Protein AF-A0A4P5SC21-F1 (afdb_monomer_lite)

Structure (mmCIF, N/CA/C/O backbone):
data_AF-A0A4P5SC21-F1
#
_entry.id   AF-A0A4P5SC21-F1
#
loop_
_atom_site.group_PDB
_atom_site.id
_atom_site.type_symbol
_atom_site.label_atom_id
_atom_site.label_alt_id
_atom_site.label_comp_id
_atom_site.label_asym_id
_atom_site.label_entity_id
_atom_site.label_seq_id
_atom_site.pdbx_PDB_ins_code
_atom_site.Cartn_x
_atom_site.Cartn_y
_atom_site.Cartn_z
_atom_site.occupancy
_atom_site.B_iso_or_equiv
_atom_site.auth_seq_id
_atom_site.auth_comp_id
_atom_site.auth_asym_id
_atom_site.auth_atom_id
_atom_site.pdbx_PDB_model_num
ATOM 1 N N . MET A 1 1 ? -5.022 18.559 -15.887 1.00 68.19 1 MET A N 1
ATOM 2 C CA . MET A 1 1 ? -4.645 18.518 -14.457 1.00 68.19 1 MET A CA 1
ATOM 3 C C . MET A 1 1 ? -3.290 17.829 -14.357 1.00 68.19 1 MET A C 1
ATOM 5 O O . MET A 1 1 ? -3.130 16.836 -15.060 1.00 68.19 1 MET A O 1
ATOM 9 N N . PRO A 1 2 ? -2.312 18.346 -13.589 1.00 86.88 2 PRO A N 1
ATOM 10 C CA . PRO A 1 2 ? -1.037 17.660 -13.374 1.00 86.88 2 PRO A CA 1
ATOM 11 C C . PRO A 1 2 ? -1.272 16.233 -12.854 1.00 86.88 2 PRO A C 1
ATOM 13 O O . PRO A 1 2 ? -2.123 16.068 -11.977 1.00 86.88 2 PRO A O 1
ATOM 16 N N . PRO A 1 3 ? -0.565 15.205 -13.353 1.00 81.81 3 PRO A N 1
ATOM 17 C CA . PRO A 1 3 ? -0.902 13.829 -13.002 1.00 81.81 3 PRO A CA 1
ATOM 18 C C . PRO A 1 3 ? -0.764 13.489 -11.519 1.00 81.81 3 PRO A C 1
ATOM 20 O O . PRO A 1 3 ? -1.600 12.768 -10.979 1.00 81.81 3 PRO A O 1
ATOM 23 N N . GLY A 1 4 ? 0.234 14.061 -10.841 1.00 83.19 4 GLY A N 1
ATOM 24 C CA . GLY A 1 4 ? 0.378 13.885 -9.398 1.00 83.19 4 GLY A CA 1
ATOM 25 C C . GLY A 1 4 ? -0.795 14.476 -8.614 1.00 83.19 4 GLY A C 1
ATOM 26 O O . GLY A 1 4 ? -1.330 13.824 -7.723 1.00 83.19 4 GLY A O 1
ATOM 27 N N . LEU A 1 5 ? -1.278 15.657 -9.019 1.00 85.75 5 LEU A N 1
ATOM 28 C CA . LEU A 1 5 ? -2.471 16.276 -8.432 1.00 85.75 5 LEU A CA 1
ATOM 29 C C . LEU A 1 5 ? -3.725 15.428 -8.677 1.00 85.75 5 LEU A C 1
ATOM 31 O O . LEU A 1 5 ? -4.548 15.281 -7.780 1.00 85.75 5 LEU A O 1
ATOM 35 N N . TYR A 1 6 ? -3.855 14.845 -9.871 1.00 87.81 6 TYR A N 1
ATOM 36 C CA . TYR A 1 6 ? -4.958 13.940 -10.186 1.00 87.81 6 TYR A CA 1
ATOM 37 C C . TYR A 1 6 ? -4.936 12.683 -9.305 1.00 87.81 6 TYR A C 1
ATOM 39 O O . TYR A 1 6 ? -5.958 12.342 -8.719 1.00 87.81 6 TYR A O 1
ATOM 47 N N . SER A 1 7 ? -3.778 12.028 -9.160 1.00 86.12 7 SER A N 1
ATOM 48 C CA . SER A 1 7 ? -3.635 10.840 -8.305 1.00 86.12 7 SER A CA 1
ATOM 49 C C . SER A 1 7 ? -3.957 11.145 -6.838 1.00 86.12 7 SER A C 1
ATOM 51 O O . SER A 1 7 ? -4.727 10.415 -6.215 1.00 86.12 7 SER A O 1
ATOM 53 N N . ASN A 1 8 ? -3.449 12.269 -6.319 1.00 86.31 8 ASN A N 1
ATOM 54 C CA . ASN A 1 8 ? -3.780 12.752 -4.978 1.00 86.31 8 ASN A CA 1
ATOM 55 C C . ASN A 1 8 ? -5.282 12.967 -4.808 1.00 86.31 8 ASN A C 1
ATOM 57 O O . ASN A 1 8 ? -5.875 12.500 -3.842 1.00 86.31 8 ASN A O 1
ATOM 61 N N . PHE A 1 9 ? -5.914 13.635 -5.772 1.00 88.62 9 PHE A N 1
ATOM 62 C CA . PHE A 1 9 ? -7.348 13.884 -5.728 1.00 88.62 9 PHE A CA 1
ATOM 63 C C . PHE A 1 9 ? -8.162 12.583 -5.721 1.00 88.62 9 PHE A C 1
ATOM 65 O O . PHE A 1 9 ? -9.125 12.476 -4.965 1.00 88.62 9 PHE A O 1
ATOM 72 N N . VAL A 1 10 ? -7.767 11.579 -6.514 1.00 89.62 10 VAL A N 1
ATOM 73 C CA . VAL A 1 10 ? -8.425 10.262 -6.527 1.00 89.62 10 VAL A CA 1
ATOM 74 C C . VAL A 1 10 ? -8.325 9.585 -5.159 1.00 89.62 10 VAL A C 1
ATOM 76 O O . VAL A 1 10 ? -9.351 9.172 -4.621 1.00 89.62 10 VAL A O 1
ATOM 79 N N . GLN A 1 11 ? -7.125 9.510 -4.578 1.00 91.38 11 GLN A N 1
ATOM 80 C CA . GLN A 1 11 ? -6.913 8.848 -3.285 1.00 91.38 11 GLN A CA 1
ATOM 81 C C . GLN A 1 11 ? -7.606 9.603 -2.138 1.00 91.38 11 GLN A C 1
ATOM 83 O O . GLN A 1 11 ? -8.283 8.994 -1.314 1.00 91.38 11 GLN A O 1
ATOM 88 N N . MET A 1 12 ? -7.548 10.937 -2.133 1.00 89.50 12 MET A N 1
ATOM 89 C CA . MET A 1 12 ? -8.271 11.770 -1.166 1.00 89.50 12 MET A CA 1
ATOM 90 C C . MET A 1 12 ? -9.791 11.591 -1.284 1.00 89.50 12 MET A C 1
ATOM 92 O O . MET A 1 12 ? -10.488 11.479 -0.275 1.00 89.50 12 MET A O 1
ATOM 96 N N . SER A 1 13 ? -10.319 11.533 -2.509 1.00 90.38 13 SER A N 1
ATOM 97 C CA . SER A 1 13 ? -11.740 11.278 -2.734 1.00 90.38 13 SER A CA 1
ATOM 98 C C . SER A 1 13 ? -12.145 9.892 -2.230 1.00 90.38 13 SER A C 1
ATOM 100 O O . SER A 1 13 ? -13.216 9.762 -1.643 1.00 90.38 13 SER A O 1
ATOM 102 N N . GLU A 1 14 ? -11.304 8.870 -2.424 1.00 90.31 14 GLU A N 1
ATOM 103 C CA . GLU A 1 14 ? -11.532 7.523 -1.888 1.00 90.31 14 GLU A CA 1
ATOM 104 C C . GLU A 1 14 ? -11.610 7.542 -0.354 1.00 90.31 14 GLU A C 1
ATOM 106 O O . GLU A 1 14 ? -12.565 7.002 0.207 1.00 90.31 14 GLU A O 1
ATOM 111 N N . SER A 1 15 ? -10.692 8.243 0.319 1.00 89.69 15 SER A N 1
ATOM 112 C CA . SER A 1 15 ? -10.725 8.442 1.776 1.00 89.69 15 SER A CA 1
ATOM 113 C C . SER A 1 15 ? -12.007 9.122 2.254 1.00 89.69 15 SER A C 1
ATOM 115 O O . SER A 1 15 ? -12.629 8.661 3.210 1.00 89.69 15 SER A O 1
ATOM 117 N N . ILE A 1 16 ? -12.451 10.183 1.573 1.00 88.50 16 ILE A N 1
ATOM 118 C CA . ILE A 1 16 ? -13.701 10.880 1.913 1.00 88.50 16 ILE A CA 1
ATOM 119 C C . ILE A 1 16 ? -14.906 9.941 1.767 1.00 88.50 16 ILE A C 1
ATOM 121 O O . ILE A 1 16 ? -15.764 9.900 2.651 1.00 88.50 16 ILE A O 1
ATOM 125 N N . PHE A 1 17 ? -14.975 9.155 0.689 1.00 91.19 17 PHE A N 1
ATOM 126 C CA . PHE A 1 17 ? -16.061 8.189 0.510 1.00 91.19 17 PHE A CA 1
ATOM 127 C C . PHE A 1 17 ? -16.053 7.105 1.591 1.00 91.19 17 PHE A C 1
ATOM 129 O O . PHE A 1 17 ? -17.107 6.806 2.144 1.00 91.19 17 PHE A O 1
ATOM 136 N N . GLN A 1 18 ? -14.887 6.563 1.955 1.00 90.56 18 GLN A N 1
ATOM 137 C CA . GLN A 1 18 ? -14.789 5.581 3.043 1.00 90.56 18 GLN A CA 1
ATOM 138 C C . GLN A 1 18 ? -15.199 6.167 4.399 1.00 90.56 18 GLN A C 1
ATOM 140 O O . GLN A 1 18 ? -15.813 5.471 5.211 1.00 90.56 18 GLN A O 1
ATOM 145 N N . LEU A 1 19 ? -14.924 7.453 4.637 1.00 88.19 19 LEU A N 1
ATOM 146 C CA . LEU A 1 19 ? -15.386 8.144 5.837 1.00 88.19 19 LEU A CA 1
ATOM 147 C C . LEU A 1 19 ? -16.917 8.248 5.862 1.00 88.19 19 LEU A C 1
ATOM 149 O O . LEU A 1 19 ? -17.529 7.931 6.880 1.00 88.19 19 LEU A O 1
ATOM 153 N N . PHE A 1 20 ? -17.545 8.643 4.750 1.00 88.25 20 PHE A N 1
ATOM 154 C CA . PHE A 1 20 ? -19.008 8.687 4.656 1.00 88.25 20 PHE A CA 1
ATOM 155 C C . PHE A 1 20 ? -19.644 7.307 4.834 1.00 88.25 20 PHE A C 1
ATOM 157 O O . PHE A 1 20 ? -20.602 7.186 5.593 1.00 88.25 20 PHE A O 1
ATOM 164 N N . GLU A 1 21 ? -19.091 6.271 4.203 1.00 88.06 21 GLU A N 1
ATOM 165 C CA . GLU A 1 21 ? -19.552 4.888 4.375 1.00 88.06 21 GLU A CA 1
ATOM 166 C C . GLU A 1 21 ? -19.443 4.434 5.834 1.00 88.06 21 GLU A C 1
ATOM 168 O O . GLU A 1 21 ? -20.397 3.883 6.384 1.00 88.06 21 GLU A O 1
ATOM 173 N N . THR A 1 22 ? -18.326 4.738 6.503 1.00 85.62 22 THR A N 1
ATOM 174 C CA . THR A 1 22 ? -18.143 4.460 7.936 1.00 85.62 22 THR A CA 1
ATOM 175 C C . THR A 1 22 ? -19.235 5.143 8.764 1.00 85.62 22 THR A C 1
ATOM 177 O O . THR A 1 22 ? -19.865 4.504 9.601 1.00 85.62 22 THR A O 1
ATOM 180 N N . LEU A 1 23 ? -19.504 6.429 8.516 1.00 85.19 23 LEU A N 1
ATOM 181 C CA . LEU A 1 23 ? -20.527 7.190 9.242 1.00 85.19 23 LEU A CA 1
ATOM 182 C C . LEU A 1 23 ? -21.957 6.704 8.961 1.00 85.19 23 LEU A C 1
ATOM 184 O O . LEU A 1 23 ? -22.819 6.822 9.829 1.00 85.19 23 LEU A O 1
ATOM 188 N N . ALA A 1 24 ? -22.216 6.184 7.761 1.00 86.44 24 ALA A N 1
ATOM 189 C CA . ALA A 1 24 ? -23.528 5.692 7.358 1.00 86.44 24 ALA A CA 1
ATOM 190 C C . ALA A 1 24 ? -23.825 4.280 7.884 1.00 86.44 24 ALA A C 1
ATOM 192 O O . ALA A 1 24 ? -24.984 3.956 8.145 1.00 86.44 24 ALA A O 1
ATOM 193 N N . THR A 1 25 ? -22.799 3.433 8.013 1.00 85.75 25 THR A N 1
ATOM 194 C CA . THR A 1 25 ? -22.975 1.988 8.233 1.00 85.75 25 THR A CA 1
ATOM 195 C C . THR A 1 25 ? -22.517 1.502 9.605 1.00 85.75 25 THR A C 1
ATOM 197 O O . THR A 1 25 ? -23.100 0.550 10.126 1.00 85.75 25 THR A O 1
ATOM 200 N N . ALA A 1 26 ? -21.513 2.138 10.215 1.00 84.69 26 ALA A N 1
ATOM 201 C CA . ALA A 1 26 ? -20.963 1.702 11.492 1.00 84.69 26 ALA A CA 1
ATOM 202 C C . ALA A 1 26 ? -21.759 2.266 12.673 1.00 84.69 26 ALA A C 1
ATOM 204 O O . ALA A 1 26 ? -22.169 3.430 12.694 1.00 84.69 26 ALA A O 1
ATOM 205 N N . LYS A 1 27 ? -21.923 1.463 13.727 1.00 84.75 27 LYS A N 1
ATOM 206 C CA . LYS A 1 27 ? -22.397 1.992 15.014 1.00 84.75 27 LYS A CA 1
ATOM 207 C C . LYS A 1 27 ? -21.284 2.803 15.668 1.00 84.75 27 LYS A C 1
ATOM 209 O O . LYS A 1 27 ? -20.107 2.495 15.519 1.00 84.75 27 LYS A O 1
ATOM 214 N N . THR A 1 28 ? -21.639 3.787 16.493 1.00 76.50 28 THR A N 1
ATOM 215 C CA . THR A 1 28 ? -20.656 4.668 17.154 1.00 76.50 28 THR A CA 1
ATOM 216 C C . THR A 1 28 ? -19.574 3.907 17.929 1.00 76.50 28 THR A C 1
ATOM 218 O O . THR A 1 28 ? -18.425 4.327 17.930 1.00 76.50 28 THR A O 1
ATOM 221 N N . GLY A 1 29 ? -19.912 2.772 18.554 1.00 77.38 29 GLY A N 1
ATOM 222 C CA . GLY A 1 29 ? -18.945 1.937 19.282 1.00 77.38 29 GLY A CA 1
ATOM 223 C C . GLY A 1 29 ? -18.024 1.081 18.402 1.00 77.38 29 GLY A C 1
ATOM 224 O O . GLY A 1 29 ? -17.083 0.487 18.917 1.00 77.38 29 GLY A O 1
ATOM 225 N N . GLU A 1 30 ? -18.289 0.990 17.098 1.00 82.38 30 GLU A N 1
ATOM 226 C CA . GLU A 1 30 ? -17.498 0.210 16.136 1.00 82.38 30 GLU A CA 1
ATOM 227 C C . GLU A 1 30 ? -16.413 1.062 15.463 1.00 82.38 30 GLU A C 1
ATOM 229 O O . GLU A 1 30 ? -15.419 0.518 14.980 1.00 82.38 30 GLU A O 1
ATOM 234 N N . VAL A 1 31 ? -16.575 2.390 15.463 1.00 82.88 31 VAL A N 1
ATOM 235 C CA . VAL A 1 31 ? -15.591 3.324 14.910 1.00 82.88 31 VAL A CA 1
ATOM 236 C C . VAL A 1 31 ? -14.407 3.442 15.864 1.00 82.88 31 VAL A C 1
ATOM 238 O O . VAL A 1 31 ? -14.536 3.911 16.995 1.00 82.88 31 VAL A O 1
ATOM 241 N N . GLN A 1 32 ? -13.230 3.036 15.397 1.00 81.69 32 GLN A N 1
ATOM 242 C CA . GLN A 1 32 ? -11.993 3.137 16.161 1.00 81.69 32 GLN A CA 1
ATOM 243 C C . GLN A 1 32 ? -11.228 4.385 15.751 1.00 81.69 32 GLN A C 1
ATOM 245 O O . GLN A 1 32 ? -10.792 4.525 14.610 1.00 81.69 32 GLN A O 1
ATOM 250 N N . VAL A 1 33 ? -11.023 5.267 16.720 1.00 81.38 33 VAL A N 1
ATOM 251 C CA . VAL A 1 33 ? -10.222 6.472 16.557 1.00 81.38 33 VAL A CA 1
ATOM 252 C C . VAL A 1 33 ? -8.893 6.278 17.277 1.00 81.38 33 VAL A C 1
ATOM 254 O O . VAL A 1 33 ? -8.863 6.129 18.498 1.00 81.38 33 VAL A O 1
ATOM 257 N N . LEU A 1 34 ? -7.796 6.271 16.523 1.00 78.44 34 LEU A N 1
ATOM 258 C CA . LEU A 1 34 ? -6.438 6.184 17.054 1.00 78.44 34 LEU A CA 1
ATOM 259 C C . LEU A 1 34 ? -5.817 7.581 17.048 1.00 78.44 34 LEU A C 1
ATOM 261 O O . LEU A 1 34 ? -5.753 8.221 16.004 1.00 78.44 34 LEU A O 1
ATOM 265 N N . THR A 1 35 ? -5.367 8.052 18.209 1.00 75.44 35 THR A N 1
ATOM 266 C CA . THR A 1 35 ? -4.699 9.353 18.364 1.00 75.44 35 THR A CA 1
ATOM 267 C C . THR A 1 35 ? -3.253 9.179 18.829 1.00 75.44 35 THR A C 1
ATOM 269 O O . THR A 1 35 ? -2.993 8.277 19.635 1.00 75.44 35 THR A O 1
ATOM 272 N N . PRO A 1 36 ? -2.326 10.066 18.421 1.00 71.44 36 PRO A N 1
ATOM 273 C CA . PRO A 1 36 ? -0.968 10.102 18.951 1.00 71.44 36 PRO A CA 1
ATOM 274 C C . PRO A 1 36 ? -0.948 10.195 20.481 1.00 71.44 36 PRO A C 1
ATOM 276 O O . PRO A 1 36 ? -1.831 10.793 21.109 1.00 71.44 36 PRO A O 1
ATOM 279 N N . ARG A 1 37 ? 0.082 9.610 21.103 1.00 66.88 37 ARG A N 1
ATOM 280 C CA . ARG A 1 37 ? 0.255 9.672 22.562 1.00 66.88 37 ARG A CA 1
ATOM 281 C C . ARG A 1 37 ? 0.422 11.124 23.015 1.00 66.88 37 ARG A C 1
ATOM 283 O O . ARG A 1 37 ? 1.180 11.879 22.423 1.00 66.88 37 ARG A O 1
ATOM 290 N N . GLY A 1 38 ? -0.249 11.488 24.107 1.00 65.25 38 GLY A N 1
ATOM 291 C CA . GLY A 1 38 ? -0.149 12.825 24.704 1.00 65.25 38 GLY A CA 1
ATOM 292 C C . GLY A 1 38 ? -1.145 13.848 24.155 1.00 65.25 38 GLY A C 1
ATOM 293 O O . GLY A 1 38 ? -1.264 14.927 24.731 1.00 65.25 38 GLY A O 1
ATOM 294 N N . ILE A 1 39 ? -1.921 13.511 23.118 1.00 65.44 39 ILE A N 1
ATOM 295 C CA . ILE A 1 39 ? -3.056 14.336 22.698 1.00 65.44 39 ILE A CA 1
ATOM 296 C C . ILE A 1 39 ? -4.245 14.027 23.608 1.00 65.44 39 ILE A C 1
ATOM 298 O O . ILE A 1 39 ? -4.757 12.910 23.620 1.00 65.44 39 ILE A O 1
ATOM 302 N N . GLN A 1 40 ? -4.703 15.022 24.372 1.00 62.34 40 GLN A N 1
ATOM 303 C CA . GLN A 1 40 ? -6.015 14.949 25.010 1.00 62.34 40 GLN A CA 1
ATOM 304 C C . GLN A 1 40 ? -7.074 15.291 23.959 1.00 62.34 40 GLN A C 1
ATOM 306 O O . GLN A 1 40 ? -7.062 16.423 23.460 1.00 62.34 40 GLN A O 1
ATOM 311 N N . PRO A 1 41 ? -7.987 14.365 23.613 1.00 59.78 41 PRO A N 1
ATOM 312 C CA . PRO A 1 41 ? -8.964 14.578 22.557 1.00 59.78 41 PRO A CA 1
ATOM 313 C C . PRO A 1 41 ? -10.087 15.512 23.036 1.00 59.78 41 PRO A C 1
ATOM 315 O O . PRO A 1 41 ? -11.230 15.115 23.244 1.00 59.78 41 PRO A O 1
ATOM 318 N N . THR A 1 42 ? -9.750 16.779 23.261 1.00 65.25 42 THR A N 1
ATOM 319 C CA . THR A 1 42 ? -10.709 17.845 23.545 1.00 65.25 42 THR A CA 1
ATOM 320 C C . THR A 1 42 ? -11.242 18.410 22.233 1.00 65.25 42 THR A C 1
ATOM 322 O O . THR A 1 42 ? -10.538 18.441 21.223 1.00 65.25 42 THR A O 1
ATOM 325 N N . ARG A 1 43 ? -12.494 18.885 22.236 1.00 58.47 43 ARG A N 1
ATOM 326 C CA . ARG A 1 43 ? -13.175 19.396 21.033 1.00 58.47 43 ARG A CA 1
ATOM 327 C C . ARG A 1 43 ? -12.346 20.446 20.279 1.00 58.47 43 ARG A C 1
ATOM 329 O O . ARG A 1 43 ? -12.348 20.427 19.058 1.00 58.47 43 ARG A O 1
ATOM 336 N N . SER A 1 44 ? -11.628 21.330 20.972 1.00 56.41 44 SER A N 1
ATOM 337 C CA . SER A 1 44 ? -10.777 22.355 20.350 1.00 56.41 44 SER A CA 1
ATOM 338 C C . SER A 1 44 ? -9.455 21.803 19.804 1.00 56.41 44 SER A C 1
ATOM 340 O O . SER A 1 44 ? -9.077 22.162 18.694 1.00 56.41 44 SER A O 1
ATOM 342 N N . ALA A 1 45 ? -8.777 20.909 20.534 1.00 53.84 45 ALA A N 1
ATOM 343 C CA . ALA A 1 45 ? -7.511 20.311 20.096 1.00 53.84 45 ALA A CA 1
ATOM 344 C C . ALA A 1 45 ? -7.688 19.361 18.900 1.00 53.84 45 ALA A C 1
ATOM 346 O O . ALA A 1 45 ? -6.810 19.268 18.044 1.00 53.84 45 ALA A O 1
ATOM 347 N N . VAL A 1 46 ? -8.839 18.688 18.847 1.00 54.50 46 VAL A N 1
ATOM 348 C CA . VAL A 1 46 ? -9.213 17.746 17.795 1.00 54.50 46 VAL A CA 1
ATOM 349 C C . VAL A 1 46 ? -9.747 18.524 16.585 1.00 54.50 46 VAL A C 1
ATOM 351 O O . VAL A 1 46 ? -9.066 18.597 15.570 1.00 54.50 46 VAL A O 1
ATOM 354 N N . VAL A 1 47 ? -10.883 19.225 16.687 1.00 56.56 47 VAL A N 1
ATOM 355 C CA . VAL A 1 47 ? -11.591 19.802 15.518 1.00 56.56 47 VAL A CA 1
ATOM 356 C C . VAL A 1 47 ? -10.756 20.788 14.688 1.00 56.56 47 VAL A C 1
ATOM 358 O O . VAL A 1 47 ? -10.952 20.848 13.480 1.00 56.56 47 VAL A O 1
ATOM 361 N N . GLN A 1 48 ? -9.815 21.528 15.285 1.00 53.09 48 GLN A N 1
ATOM 362 C CA . GLN A 1 48 ? -8.989 22.488 14.535 1.00 53.09 48 GLN A CA 1
ATOM 363 C C . GLN A 1 48 ? -7.809 21.859 13.775 1.00 53.09 48 GLN A C 1
ATOM 365 O O . GLN A 1 48 ? -7.295 22.500 12.869 1.00 53.09 48 GLN A O 1
ATOM 370 N N . ASN A 1 49 ? -7.392 20.630 14.108 1.00 53.06 49 ASN A N 1
ATOM 371 C CA . ASN A 1 49 ? -6.257 19.946 13.460 1.00 53.06 49 ASN A CA 1
ATOM 372 C C . ASN A 1 49 ? -6.684 18.709 12.642 1.00 53.06 49 ASN A C 1
ATOM 374 O O . ASN A 1 49 ? -5.872 18.113 11.950 1.00 53.06 49 ASN A O 1
ATOM 378 N N . LEU A 1 50 ? -7.956 18.304 12.722 1.00 52.84 50 LEU A N 1
ATOM 379 C CA . LEU A 1 50 ? -8.482 17.074 12.117 1.00 52.84 50 LEU A CA 1
ATOM 380 C C . LEU A 1 50 ? -8.477 17.038 10.582 1.00 52.84 50 LEU A C 1
ATOM 382 O O . LEU A 1 50 ? -8.578 15.956 10.011 1.00 52.84 50 LEU A O 1
ATOM 386 N N . ALA A 1 51 ? -8.456 18.195 9.922 1.00 56.12 51 ALA A N 1
ATOM 387 C CA . ALA A 1 51 ? -8.735 18.272 8.491 1.00 56.12 51 ALA A CA 1
ATOM 388 C C . ALA A 1 51 ? -7.582 17.769 7.602 1.00 56.12 51 ALA A C 1
ATOM 390 O O . ALA A 1 51 ? -7.837 17.439 6.448 1.00 56.12 51 ALA A O 1
ATOM 391 N N . GLU A 1 52 ? -6.350 17.698 8.121 1.00 60.84 52 GLU A N 1
ATOM 392 C CA . GLU A 1 52 ? -5.143 17.500 7.294 1.00 60.84 52 GLU A CA 1
ATOM 393 C C . GLU A 1 52 ? -4.288 16.281 7.708 1.00 60.84 52 GLU A C 1
ATOM 395 O O . GLU A 1 52 ? -3.472 15.805 6.925 1.00 60.84 52 GLU A O 1
ATOM 400 N N . ASP A 1 53 ? -4.544 15.699 8.884 1.00 79.19 53 ASP A N 1
ATOM 401 C CA . ASP A 1 53 ? -3.596 14.825 9.592 1.00 79.19 53 ASP A CA 1
ATOM 402 C C . ASP A 1 53 ? -4.199 13.449 9.948 1.00 79.19 53 ASP A C 1
ATOM 404 O O . ASP A 1 53 ? -4.122 12.978 11.092 1.00 79.19 53 ASP A O 1
ATOM 408 N N . CYS A 1 54 ? -4.890 12.802 8.999 1.00 86.81 54 CYS A N 1
ATOM 409 C CA . CYS A 1 54 ? -5.504 11.499 9.266 1.00 86.81 54 CYS A CA 1
ATOM 410 C C . CYS A 1 54 ? -5.504 10.498 8.107 1.00 86.81 54 CYS A C 1
ATOM 412 O O . CYS A 1 54 ? -5.624 10.850 6.937 1.00 86.81 54 CYS A O 1
ATOM 414 N N . ILE A 1 55 ? -5.414 9.214 8.465 1.00 91.50 55 ILE A N 1
ATOM 415 C CA . ILE A 1 55 ? -5.615 8.074 7.568 1.00 91.50 55 ILE A CA 1
ATOM 416 C C . ILE A 1 55 ? -7.020 7.535 7.809 1.00 91.50 55 ILE A C 1
ATOM 418 O O . ILE A 1 55 ? -7.349 7.116 8.926 1.00 91.50 55 ILE A O 1
ATOM 422 N N . VAL A 1 56 ? -7.831 7.498 6.754 1.00 91.50 56 VAL A N 1
ATOM 423 C CA . VAL A 1 56 ? -9.150 6.863 6.787 1.00 91.50 56 VAL A CA 1
ATOM 424 C C . VAL A 1 56 ? -9.009 5.403 6.368 1.00 91.50 56 VAL A C 1
ATOM 426 O O . VAL A 1 56 ? -8.588 5.077 5.261 1.00 91.50 56 VAL A O 1
ATOM 429 N N . GLY A 1 57 ? -9.364 4.503 7.275 1.00 93.31 57 GLY A N 1
ATOM 430 C CA . GLY A 1 57 ? -9.397 3.072 7.034 1.00 93.31 57 GLY A CA 1
ATOM 431 C C . GLY A 1 57 ? -10.384 2.699 5.933 1.00 93.31 57 GLY A C 1
ATOM 432 O O . GLY A 1 57 ? -11.417 3.336 5.754 1.00 93.31 57 GLY A O 1
ATOM 433 N N . GLY A 1 58 ? -10.068 1.648 5.185 1.00 93.56 58 GLY A N 1
ATOM 434 C CA . GLY A 1 58 ? -10.840 1.238 4.017 1.00 93.56 58 GLY A CA 1
ATOM 435 C C . GLY A 1 58 ? -10.336 1.809 2.690 1.00 93.56 58 GLY A C 1
ATOM 436 O O . GLY A 1 58 ? -10.587 1.185 1.658 1.00 93.56 58 GLY A O 1
ATOM 437 N N . ALA A 1 59 ? -9.611 2.931 2.708 1.00 94.62 59 ALA A N 1
ATOM 438 C CA . ALA A 1 59 ? -9.077 3.573 1.509 1.00 94.62 59 ALA A CA 1
ATOM 439 C C . ALA A 1 59 ? -7.722 2.982 1.094 1.00 94.62 59 ALA A C 1
ATOM 441 O O . ALA A 1 59 ? -6.935 2.543 1.938 1.00 94.62 59 ALA A O 1
ATOM 442 N N . ASN A 1 60 ? -7.466 2.953 -0.214 1.00 96.25 60 ASN A N 1
ATOM 443 C CA . ASN A 1 60 ? -6.192 2.528 -0.783 1.00 96.25 60 ASN A CA 1
ATOM 444 C C . ASN A 1 60 ? -5.225 3.703 -0.929 1.00 96.25 60 ASN A C 1
ATOM 446 O O . ASN A 1 60 ? -5.564 4.723 -1.527 1.00 96.25 60 ASN A O 1
ATOM 450 N N . HIS A 1 61 ? -3.998 3.507 -0.449 1.00 96.62 61 HIS A N 1
ATOM 451 C CA . HIS A 1 61 ? -2.916 4.478 -0.542 1.00 96.62 61 HIS A CA 1
ATOM 452 C C . HIS A 1 61 ? -1.696 3.879 -1.236 1.00 96.62 61 HIS A C 1
ATOM 454 O O . HIS A 1 61 ? -1.212 2.814 -0.846 1.00 96.62 61 HIS A O 1
ATOM 460 N N . PHE A 1 62 ? -1.180 4.576 -2.244 1.00 96.88 62 PHE A N 1
ATOM 461 C CA . PHE A 1 62 ? -0.020 4.156 -3.033 1.00 96.88 62 PHE A CA 1
ATOM 462 C C . PHE A 1 62 ? 0.814 5.370 -3.476 1.00 96.88 62 PHE A C 1
ATOM 464 O O . PHE A 1 62 ? 0.279 6.486 -3.559 1.00 96.88 62 PHE A O 1
ATOM 471 N N . PRO A 1 63 ? 2.119 5.193 -3.755 1.00 95.50 63 PRO A N 1
ATOM 472 C CA . PRO A 1 63 ? 2.994 6.311 -4.078 1.00 95.50 63 PRO A CA 1
ATOM 473 C C . PRO A 1 63 ? 2.627 6.914 -5.434 1.00 95.50 63 PRO A C 1
ATOM 475 O O . PRO A 1 63 ? 2.327 6.218 -6.406 1.00 95.50 63 PRO A O 1
ATOM 478 N N . ILE A 1 64 ? 2.663 8.240 -5.500 1.00 89.31 64 ILE A N 1
ATOM 479 C CA . ILE A 1 64 ? 2.396 8.990 -6.733 1.00 89.31 64 ILE A CA 1
ATOM 480 C C . ILE A 1 64 ? 3.646 9.052 -7.602 1.00 89.31 64 ILE A C 1
ATOM 482 O O . ILE A 1 64 ? 3.562 8.947 -8.824 1.00 89.31 64 ILE A O 1
ATOM 486 N N . SER A 1 65 ? 4.795 9.214 -6.950 1.00 90.44 65 SER A N 1
ATOM 487 C CA . SER A 1 65 ? 6.115 9.259 -7.565 1.00 90.44 65 SER A CA 1
ATOM 488 C C . SER A 1 65 ? 7.011 8.223 -6.881 1.00 90.44 65 SER A C 1
ATOM 490 O O . SER A 1 65 ? 7.804 8.601 -6.022 1.00 90.44 65 SER A O 1
ATOM 492 N N . PRO A 1 66 ? 6.853 6.928 -7.214 1.00 94.25 66 PRO A N 1
ATOM 493 C CA . PRO A 1 66 ? 7.541 5.849 -6.520 1.00 94.25 66 PRO A CA 1
ATOM 494 C C . PRO A 1 66 ? 9.055 5.880 -6.710 1.00 94.25 66 PRO A C 1
ATOM 496 O O . PRO A 1 66 ? 9.552 6.178 -7.804 1.00 94.25 66 PRO A O 1
ATOM 499 N N . GLY A 1 67 ? 9.775 5.461 -5.671 1.00 93.62 67 GLY A N 1
ATOM 500 C CA . GLY A 1 67 ? 11.185 5.101 -5.783 1.00 93.62 67 GLY A CA 1
ATOM 501 C C . GLY A 1 67 ? 11.352 3.857 -6.663 1.00 93.62 67 GLY A C 1
ATOM 502 O O . GLY A 1 67 ? 10.743 2.819 -6.419 1.00 93.62 67 GLY A O 1
ATOM 503 N N . GLN A 1 68 ? 12.188 3.932 -7.703 1.00 96.31 68 GLN A N 1
ATOM 504 C CA . GLN A 1 68 ? 12.371 2.817 -8.651 1.00 96.31 68 GLN A CA 1
ATOM 505 C C . GLN A 1 68 ? 13.589 1.930 -8.321 1.00 96.31 68 GLN A C 1
ATOM 507 O O . GLN A 1 68 ? 13.798 0.899 -8.958 1.00 96.31 68 GLN A O 1
ATOM 512 N N . ASP A 1 69 ? 14.347 2.263 -7.273 1.00 96.12 69 ASP A N 1
ATOM 513 C CA . ASP A 1 69 ? 15.603 1.596 -6.895 1.00 96.12 69 ASP A CA 1
ATOM 514 C C . ASP A 1 69 ? 15.433 0.558 -5.767 1.00 96.12 69 ASP A C 1
ATOM 516 O O . ASP A 1 69 ? 16.319 0.354 -4.938 1.00 96.12 69 ASP A O 1
ATOM 520 N N . ASN A 1 70 ? 14.285 -0.126 -5.718 1.00 97.56 70 ASN A N 1
ATOM 521 C CA . ASN A 1 70 ? 13.946 -1.075 -4.646 1.00 97.56 70 ASN A CA 1
ATOM 522 C C . ASN A 1 70 ? 13.864 -2.550 -5.097 1.00 97.56 70 ASN A C 1
ATOM 524 O O . ASN A 1 70 ? 13.673 -3.443 -4.267 1.00 97.56 70 ASN A O 1
ATOM 528 N N . ALA A 1 71 ? 14.053 -2.829 -6.394 1.00 97.50 71 ALA A N 1
ATOM 529 C CA . ALA A 1 71 ? 13.863 -4.157 -6.985 1.00 97.50 71 ALA A CA 1
ATOM 530 C C . ALA A 1 71 ? 14.685 -5.254 -6.301 1.00 97.50 71 ALA A C 1
ATOM 532 O O . ALA A 1 71 ? 14.130 -6.255 -5.866 1.00 97.50 71 ALA A O 1
ATOM 533 N N . SER A 1 72 ? 15.996 -5.044 -6.155 1.00 96.81 72 SER A N 1
ATOM 534 C CA . SER A 1 72 ? 16.916 -6.043 -5.590 1.00 96.81 72 SER A CA 1
ATOM 535 C C . SER A 1 72 ? 16.544 -6.441 -4.156 1.00 96.81 72 SER A C 1
ATOM 537 O O . SER A 1 72 ? 16.475 -7.626 -3.820 1.00 96.81 72 SER A O 1
ATOM 539 N N . VAL A 1 73 ? 16.243 -5.448 -3.311 1.00 97.44 73 VAL A N 1
ATOM 540 C CA . VAL A 1 73 ? 15.893 -5.671 -1.902 1.00 97.44 73 VAL A CA 1
ATOM 541 C C . VAL A 1 73 ? 14.567 -6.418 -1.798 1.00 97.44 73 VAL A C 1
ATOM 543 O O . VAL A 1 73 ? 14.482 -7.436 -1.106 1.00 97.44 73 VAL A O 1
ATOM 546 N N . LEU A 1 74 ? 13.535 -5.944 -2.497 1.00 98.12 74 LEU A N 1
ATOM 547 C CA . LEU A 1 74 ? 12.197 -6.515 -2.386 1.00 98.12 74 LEU A CA 1
ATOM 548 C C . LEU A 1 74 ? 12.042 -7.840 -3.135 1.00 98.12 74 LEU A C 1
ATOM 550 O O . LEU A 1 74 ? 11.304 -8.694 -2.653 1.00 98.12 74 LEU A O 1
ATOM 554 N N . ASP A 1 75 ? 12.789 -8.087 -4.214 1.00 98.00 75 ASP A N 1
ATOM 555 C CA . ASP A 1 75 ? 12.832 -9.402 -4.868 1.00 98.00 75 ASP A CA 1
ATOM 556 C C . ASP A 1 75 ? 13.297 -10.484 -3.886 1.00 98.00 75 ASP A C 1
ATOM 558 O O . ASP A 1 75 ? 12.688 -11.550 -3.805 1.00 98.00 75 ASP A O 1
ATOM 562 N N . SER A 1 76 ? 14.323 -10.187 -3.081 1.00 97.44 76 SER A N 1
ATOM 563 C CA . SER A 1 76 ? 14.815 -11.098 -2.044 1.00 97.44 76 SER A CA 1
ATOM 564 C C . SER A 1 76 ? 13.785 -11.314 -0.930 1.00 97.44 76 SER A C 1
ATOM 566 O O . SER A 1 76 ? 13.504 -12.452 -0.551 1.00 97.44 76 SER A O 1
ATOM 568 N N . LYS A 1 77 ? 13.189 -10.233 -0.409 1.00 97.56 77 LYS A N 1
ATOM 569 C CA . LYS A 1 77 ? 12.235 -10.308 0.711 1.00 97.56 77 LYS A CA 1
ATOM 570 C C . LYS A 1 77 ? 10.900 -10.942 0.326 1.00 97.56 77 LYS A C 1
ATOM 572 O O . LYS A 1 77 ? 10.277 -11.587 1.166 1.00 97.56 77 LYS A O 1
ATOM 577 N N . LEU A 1 78 ? 10.475 -10.778 -0.925 1.00 97.69 78 LEU A N 1
ATOM 578 C CA . LEU A 1 78 ? 9.198 -11.278 -1.425 1.00 97.69 78 LEU A CA 1
ATOM 579 C C . LEU A 1 78 ? 9.316 -12.615 -2.176 1.00 97.69 78 LEU A C 1
ATOM 581 O O . LEU A 1 78 ? 8.316 -13.103 -2.701 1.00 97.69 78 LEU A O 1
ATOM 585 N N . ALA A 1 79 ? 10.504 -13.229 -2.222 1.00 96.62 79 ALA A N 1
ATOM 586 C CA . ALA A 1 79 ? 10.778 -14.436 -3.006 1.00 96.62 79 ALA A CA 1
ATOM 587 C C . ALA A 1 79 ? 9.825 -15.606 -2.700 1.00 96.62 79 ALA A C 1
ATOM 589 O O . ALA A 1 79 ? 9.404 -16.307 -3.615 1.00 96.62 79 ALA A O 1
ATOM 590 N N . ASN A 1 80 ? 9.448 -15.778 -1.429 1.00 94.75 80 ASN A N 1
ATOM 591 C CA . ASN A 1 80 ? 8.605 -16.888 -0.968 1.00 94.75 80 ASN A CA 1
ATOM 592 C C . ASN A 1 80 ? 7.094 -16.627 -1.096 1.00 94.75 80 ASN A C 1
ATOM 594 O O . ASN A 1 80 ? 6.297 -17.490 -0.742 1.00 94.75 80 ASN A O 1
ATOM 598 N N . TYR A 1 81 ? 6.690 -15.444 -1.562 1.00 96.12 81 TYR A N 1
ATOM 599 C CA . TYR A 1 81 ? 5.285 -15.076 -1.713 1.00 96.12 81 TYR A CA 1
ATOM 600 C C . TYR A 1 81 ? 4.919 -15.072 -3.188 1.00 96.12 81 TYR A C 1
ATOM 602 O O . TYR A 1 81 ? 5.370 -14.211 -3.944 1.00 96.12 81 TYR A O 1
ATOM 610 N N . ASP A 1 82 ? 4.103 -16.022 -3.616 1.00 90.75 82 ASP A N 1
ATOM 611 C CA . ASP A 1 82 ? 3.680 -16.151 -5.007 1.00 90.75 82 ASP A CA 1
ATOM 612 C C . ASP A 1 82 ? 2.224 -15.709 -5.233 1.00 90.75 82 ASP A C 1
ATOM 614 O O . ASP A 1 82 ? 1.537 -15.238 -4.325 1.00 90.75 82 ASP A O 1
ATOM 618 N N . GLU A 1 83 ? 1.785 -15.841 -6.483 1.00 91.62 83 GLU A N 1
ATOM 619 C CA . GLU A 1 83 ? 0.447 -15.484 -6.964 1.00 91.62 83 GLU A CA 1
ATOM 620 C C . GLU A 1 83 ? -0.505 -16.688 -7.035 1.00 91.62 83 GLU A C 1
ATOM 622 O O . GLU A 1 83 ? -1.586 -16.577 -7.610 1.00 91.62 83 GLU A O 1
ATOM 627 N N . THR A 1 84 ? -0.115 -17.846 -6.485 1.00 91.94 84 THR A N 1
ATOM 628 C CA . THR A 1 84 ? -0.919 -19.081 -6.554 1.00 91.94 84 THR A CA 1
ATOM 629 C C . THR A 1 84 ? -2.121 -19.046 -5.615 1.00 91.94 84 THR A C 1
ATOM 631 O O . THR A 1 84 ? -3.129 -19.709 -5.860 1.00 91.94 84 THR A O 1
ATOM 634 N N . VAL A 1 85 ? -2.033 -18.232 -4.564 1.00 94.81 85 VAL A N 1
ATOM 635 C CA . VAL A 1 85 ? -3.113 -17.941 -3.622 1.00 94.81 85 VAL A CA 1
ATOM 636 C C . VAL A 1 85 ? -3.577 -16.494 -3.771 1.00 94.81 85 VAL A C 1
ATOM 638 O O . VAL A 1 85 ? -2.855 -15.626 -4.266 1.00 94.81 85 VAL A O 1
ATOM 641 N N . SER A 1 86 ? -4.803 -16.209 -3.329 1.00 94.19 86 SER A N 1
ATOM 642 C CA . SER A 1 86 ? -5.360 -14.854 -3.407 1.00 94.19 86 SER A CA 1
ATOM 643 C C . SER A 1 86 ? -4.565 -13.851 -2.568 1.00 94.19 86 SER A C 1
ATOM 645 O O . SER A 1 86 ? -4.325 -12.737 -3.034 1.00 94.19 86 SER A O 1
ATOM 647 N N . TYR A 1 87 ? -4.151 -14.256 -1.364 1.00 97.00 87 TYR A N 1
ATOM 648 C CA . TYR A 1 87 ? -3.315 -13.494 -0.440 1.00 97.00 87 TYR A CA 1
ATOM 649 C C . TYR A 1 87 ? -2.577 -14.440 0.516 1.00 97.00 87 TYR A C 1
ATOM 651 O O . TYR A 1 87 ? -3.007 -15.569 0.759 1.00 97.00 87 TYR A O 1
ATOM 659 N N . HIS A 1 88 ? -1.490 -13.943 1.094 1.00 97.25 88 HIS A N 1
ATOM 660 C CA . HIS A 1 88 ? -0.753 -14.557 2.192 1.00 97.25 88 HIS A CA 1
ATOM 661 C C . HIS A 1 88 ? -1.079 -13.829 3.495 1.00 97.25 88 HIS A C 1
ATOM 663 O O . HIS A 1 88 ? -1.459 -12.660 3.481 1.00 97.25 88 HIS A O 1
ATOM 669 N N . VAL A 1 89 ? -0.908 -14.497 4.631 1.00 95.56 89 VAL A N 1
ATOM 670 C CA . VAL A 1 89 ? -1.040 -13.860 5.948 1.00 95.56 89 VAL A CA 1
ATOM 671 C C . VAL A 1 89 ? 0.355 -13.669 6.520 1.00 95.56 89 VAL A C 1
ATOM 673 O O . VAL A 1 89 ? 1.098 -14.639 6.664 1.00 95.56 89 VAL A O 1
ATOM 676 N N . CYS A 1 90 ? 0.715 -12.433 6.850 1.00 93.94 90 CYS A N 1
ATOM 677 C CA . CYS A 1 90 ? 1.951 -12.121 7.559 1.00 93.94 90 CYS A CA 1
ATOM 678 C C . CYS A 1 90 ? 1.668 -11.350 8.847 1.00 93.94 90 CYS A C 1
ATOM 680 O O . CYS A 1 90 ? 0.568 -10.834 9.058 1.00 93.94 90 CYS A O 1
ATOM 682 N N . ASP A 1 91 ? 2.661 -11.300 9.730 1.00 93.31 91 ASP A N 1
ATOM 683 C CA . ASP A 1 91 ? 2.582 -10.460 10.914 1.00 93.31 91 ASP A CA 1
ATOM 684 C C . ASP A 1 91 ? 2.816 -8.974 10.572 1.00 93.31 91 ASP A C 1
ATOM 686 O O . ASP A 1 91 ? 3.425 -8.610 9.560 1.00 93.31 91 ASP A O 1
ATOM 690 N N . SER A 1 92 ? 2.326 -8.098 11.443 1.00 93.50 92 SER A N 1
ATOM 691 C CA . SER A 1 92 ? 2.391 -6.648 11.293 1.00 93.50 92 SER A CA 1
ATOM 692 C C . SER A 1 92 ? 3.818 -6.110 11.330 1.00 93.50 92 SER A C 1
ATOM 694 O O . SER A 1 92 ? 4.099 -5.083 10.709 1.00 93.50 92 SER A O 1
ATOM 696 N N . THR A 1 93 ? 4.736 -6.802 12.013 1.00 93.62 93 THR A N 1
ATOM 697 C CA . THR A 1 93 ? 6.146 -6.407 12.060 1.00 93.62 93 THR A CA 1
ATOM 698 C C . THR A 1 93 ? 6.764 -6.597 10.684 1.00 93.62 93 THR A C 1
ATOM 700 O O . THR A 1 93 ? 7.309 -5.638 10.136 1.00 93.62 93 THR A O 1
ATOM 703 N N . LEU A 1 94 ? 6.596 -7.773 10.079 1.00 95.62 94 LEU A N 1
ATOM 704 C CA . LEU A 1 94 ? 7.050 -8.058 8.727 1.00 95.62 94 LEU A CA 1
ATOM 705 C C . LEU A 1 94 ? 6.386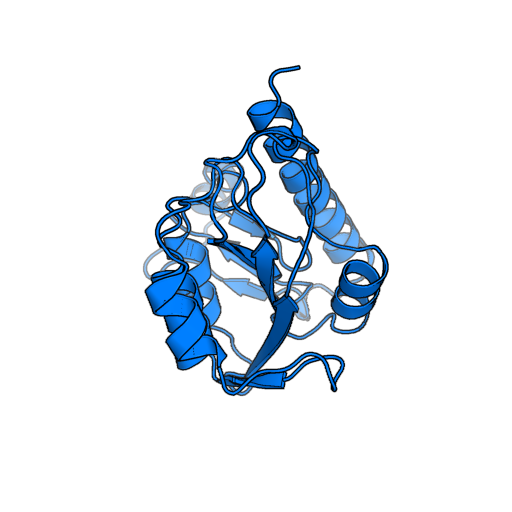 -7.132 7.705 1.00 95.62 94 LEU A C 1
ATOM 707 O O . LEU A 1 94 ? 7.082 -6.561 6.872 1.00 95.62 94 LEU A O 1
ATOM 711 N N . ALA A 1 95 ? 5.070 -6.917 7.789 1.00 96.75 95 ALA A N 1
ATOM 712 C CA . ALA A 1 95 ? 4.371 -5.994 6.895 1.00 96.75 95 ALA A CA 1
ATOM 713 C C . ALA A 1 95 ? 4.942 -4.567 6.971 1.00 96.75 95 ALA A C 1
ATOM 715 O O . ALA A 1 95 ? 5.222 -3.952 5.942 1.00 96.75 95 ALA A O 1
ATOM 716 N N . SER A 1 96 ? 5.179 -4.059 8.185 1.00 96.56 96 SER A N 1
ATOM 717 C CA . SER A 1 96 ? 5.768 -2.731 8.388 1.00 96.56 96 SER A CA 1
ATOM 718 C C . SER A 1 96 ? 7.211 -2.641 7.871 1.00 96.56 96 SER A C 1
ATOM 720 O O . SER A 1 96 ? 7.605 -1.611 7.328 1.00 96.56 96 SER A O 1
ATOM 722 N N . GLN A 1 97 ? 7.990 -3.723 7.985 1.00 97.31 97 GLN A N 1
ATOM 723 C CA . GLN A 1 97 ? 9.349 -3.806 7.447 1.00 97.31 97 GLN A CA 1
ATOM 724 C C . GLN A 1 97 ? 9.354 -3.847 5.920 1.00 97.31 97 GLN A C 1
ATOM 726 O O . GLN A 1 97 ? 10.137 -3.135 5.304 1.00 97.31 97 GLN A O 1
ATOM 731 N N . LEU A 1 98 ? 8.478 -4.646 5.303 1.00 98.19 98 LEU A N 1
ATOM 732 C CA . LEU A 1 98 ? 8.325 -4.695 3.848 1.00 98.19 98 LEU A CA 1
ATOM 733 C C . LEU A 1 98 ? 7.963 -3.319 3.293 1.00 98.19 98 LEU A C 1
ATOM 735 O O . LEU A 1 98 ? 8.574 -2.879 2.323 1.00 98.19 98 LEU A O 1
ATOM 739 N N . LEU A 1 99 ? 7.029 -2.617 3.942 1.00 98.19 99 LEU A N 1
ATOM 740 C CA . LEU A 1 99 ? 6.693 -1.251 3.560 1.00 98.19 99 LEU A CA 1
ATOM 741 C C . LEU A 1 99 ? 7.893 -0.307 3.725 1.00 98.19 99 LEU A C 1
ATOM 743 O O . LEU A 1 99 ? 8.181 0.452 2.810 1.00 98.19 99 LEU A O 1
ATOM 747 N N . ALA A 1 100 ? 8.659 -0.401 4.812 1.00 97.69 100 ALA A N 1
ATOM 748 C CA . ALA A 1 100 ? 9.885 0.387 4.970 1.00 97.69 100 ALA A CA 1
ATOM 749 C C . ALA A 1 100 ? 10.931 0.096 3.871 1.00 97.69 100 ALA A C 1
ATOM 751 O O . ALA A 1 100 ? 11.571 1.016 3.372 1.00 97.69 100 ALA A O 1
ATOM 752 N N . PHE A 1 101 ? 11.079 -1.165 3.447 1.00 97.69 101 PHE A N 1
ATOM 753 C CA . PHE A 1 101 ? 11.993 -1.554 2.365 1.00 97.69 101 PHE A CA 1
ATOM 754 C C . PHE A 1 101 ? 11.572 -1.050 0.981 1.00 97.69 101 PHE A C 1
ATOM 756 O O . PHE A 1 101 ? 12.403 -1.053 0.075 1.00 97.69 101 PHE A O 1
ATOM 763 N N . SER A 1 102 ? 10.318 -0.618 0.801 1.00 96.81 102 SER A N 1
ATOM 764 C CA . SER A 1 102 ? 9.896 0.025 -0.450 1.00 96.81 102 SER A CA 1
ATOM 765 C C . SER A 1 102 ? 10.609 1.353 -0.700 1.00 96.81 102 SER A C 1
ATOM 767 O O . SER A 1 102 ? 10.798 1.708 -1.860 1.00 96.81 102 SER A O 1
ATOM 769 N N . GLY A 1 103 ? 11.064 2.024 0.366 1.00 96.06 103 GLY A N 1
ATOM 770 C CA . GLY A 1 103 ? 11.779 3.295 0.278 1.00 96.06 103 GLY A CA 1
ATOM 771 C C . GLY A 1 103 ? 10.896 4.478 -0.118 1.00 96.06 103 GLY A C 1
ATOM 772 O O . GLY A 1 103 ? 11.426 5.484 -0.569 1.00 96.06 103 GLY A O 1
ATOM 773 N N . GLU A 1 104 ? 9.573 4.353 0.015 1.00 97.25 104 GLU A N 1
ATOM 774 C CA . GLU A 1 104 ? 8.639 5.429 -0.320 1.00 97.25 104 GLU A CA 1
ATOM 775 C C . GLU A 1 104 ? 8.622 6.524 0.751 1.00 97.25 104 GLU A C 1
ATOM 777 O O . GLU A 1 104 ? 8.544 6.227 1.946 1.00 97.25 104 GLU A O 1
ATOM 782 N N . ASP A 1 105 ? 8.617 7.786 0.315 1.00 95.50 105 ASP A N 1
ATOM 783 C CA . ASP A 1 105 ? 8.493 8.951 1.200 1.00 95.50 105 ASP A CA 1
ATOM 784 C C . ASP A 1 105 ? 7.033 9.195 1.619 1.00 95.50 105 ASP A C 1
ATOM 786 O O . ASP A 1 105 ? 6.745 9.483 2.784 1.00 95.50 105 ASP A O 1
ATOM 790 N N . GLU A 1 106 ? 6.088 9.026 0.688 1.00 94.94 106 GLU A N 1
ATOM 791 C CA . GLU A 1 106 ? 4.650 9.215 0.902 1.00 94.94 106 GLU A CA 1
ATOM 792 C C . GLU A 1 106 ? 3.792 8.206 0.128 1.00 94.94 106 GLU A C 1
ATOM 794 O O . GLU A 1 106 ? 4.193 7.671 -0.905 1.00 94.94 106 GLU A O 1
ATOM 799 N N . LEU A 1 107 ? 2.567 7.986 0.608 1.00 95.00 107 LEU A N 1
ATOM 800 C CA . LEU A 1 107 ? 1.517 7.243 -0.084 1.00 95.00 107 LEU A CA 1
ATOM 801 C C . LEU A 1 107 ? 0.271 8.131 -0.163 1.00 95.00 107 LEU A C 1
ATOM 803 O O . LEU A 1 107 ? -0.363 8.414 0.853 1.00 95.00 107 LEU A O 1
ATOM 807 N N . GLY A 1 108 ? -0.074 8.587 -1.369 1.00 89.69 108 GLY A N 1
ATOM 808 C CA . GLY A 1 108 ? -1.241 9.445 -1.595 1.00 89.69 108 GLY A CA 1
ATOM 809 C C . GLY A 1 108 ? -1.236 10.743 -0.784 1.00 89.69 108 GLY A C 1
ATOM 810 O O . GLY A 1 108 ? -2.253 11.061 -0.170 1.00 89.69 108 GLY A O 1
ATOM 811 N N . GLY A 1 109 ? -0.099 11.445 -0.721 1.00 89.19 109 GLY A N 1
ATOM 812 C CA . GLY A 1 109 ? 0.029 12.701 0.027 1.00 89.19 109 GLY A CA 1
ATOM 813 C C . GLY A 1 109 ? 0.288 12.542 1.529 1.00 89.19 109 GLY A C 1
ATOM 814 O O . GLY A 1 109 ? 0.478 13.536 2.225 1.00 89.19 109 GLY A O 1
ATOM 815 N N . ILE A 1 110 ? 0.278 11.311 2.050 1.00 91.75 110 ILE A N 1
ATOM 816 C CA . ILE A 1 110 ? 0.481 11.023 3.474 1.00 91.75 110 ILE A CA 1
ATOM 817 C C . ILE A 1 110 ? 1.881 10.429 3.676 1.00 91.75 110 ILE A C 1
ATOM 819 O O . ILE A 1 110 ? 2.215 9.459 2.988 1.00 91.75 110 ILE A O 1
ATOM 823 N N . PRO A 1 111 ? 2.695 10.922 4.634 1.00 94.62 111 PRO A N 1
ATOM 824 C CA . PRO A 1 111 ? 4.032 10.385 4.867 1.00 94.62 111 PRO A CA 1
ATOM 8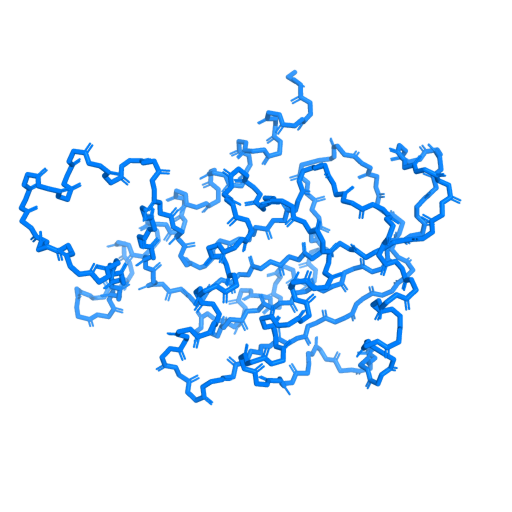25 C C . PRO A 1 111 ? 4.013 8.873 5.128 1.00 94.62 111 PRO A C 1
ATOM 827 O O . PRO A 1 111 ? 3.274 8.381 5.984 1.00 94.62 111 PRO A O 1
ATOM 830 N N . CYS A 1 112 ? 4.859 8.124 4.419 1.00 96.31 112 CYS A N 1
ATOM 831 C CA . CYS A 1 112 ? 4.875 6.658 4.442 1.00 96.31 112 CYS A CA 1
ATOM 832 C C . CYS A 1 112 ? 5.106 6.100 5.857 1.00 96.31 112 CYS A C 1
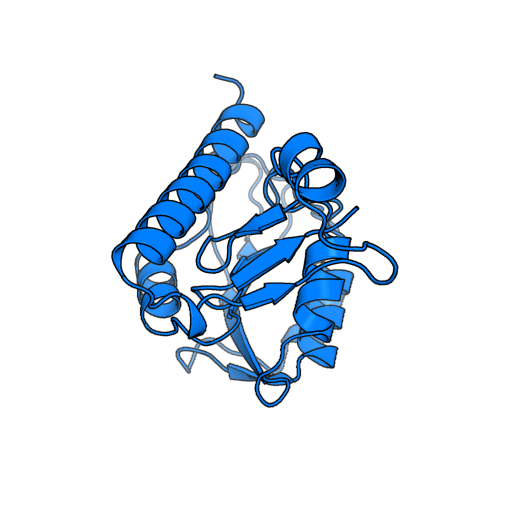ATOM 834 O O . CYS A 1 112 ? 4.515 5.090 6.251 1.00 96.31 112 CYS A O 1
ATOM 836 N N . ILE A 1 113 ? 5.892 6.816 6.671 1.00 95.56 113 ILE A N 1
ATOM 837 C CA . ILE A 1 113 ? 6.140 6.478 8.077 1.00 95.56 113 ILE A CA 1
ATOM 838 C C . ILE A 1 113 ? 4.848 6.312 8.888 1.00 95.56 113 ILE A C 1
ATOM 840 O O . ILE A 1 113 ? 4.777 5.431 9.742 1.00 95.56 113 ILE A O 1
ATOM 844 N N . GLN A 1 114 ? 3.793 7.062 8.563 1.00 94.75 114 GLN A N 1
ATOM 845 C CA . GLN A 1 114 ? 2.518 6.986 9.274 1.00 94.75 114 GLN A CA 1
ATOM 846 C C . GLN A 1 114 ? 1.795 5.667 9.011 1.00 94.75 114 GLN A C 1
ATOM 848 O O . GLN A 1 114 ? 1.211 5.077 9.919 1.00 94.75 114 GLN A O 1
ATOM 853 N N . PHE A 1 115 ? 1.910 5.124 7.798 1.00 96.06 115 PHE A N 1
ATOM 854 C CA . PHE A 1 115 ? 1.403 3.788 7.493 1.00 96.06 115 PHE A CA 1
ATOM 855 C C . PHE A 1 115 ? 2.237 2.698 8.162 1.00 96.06 115 PHE A C 1
ATOM 857 O O . PHE A 1 115 ? 1.677 1.725 8.663 1.00 96.06 115 PHE A O 1
ATOM 864 N N . ILE A 1 116 ? 3.561 2.863 8.224 1.00 96.19 116 ILE A N 1
ATOM 865 C CA . ILE A 1 116 ? 4.452 1.932 8.934 1.00 96.19 116 ILE A CA 1
ATOM 866 C C . ILE A 1 116 ? 4.064 1.862 10.418 1.00 96.19 116 ILE A C 1
ATOM 868 O O . ILE A 1 116 ? 3.951 0.769 10.978 1.00 96.19 116 ILE A O 1
ATOM 872 N N . GLU A 1 117 ? 3.829 3.006 11.061 1.00 93.38 117 GLU A N 1
ATOM 873 C CA . GLU A 1 117 ? 3.381 3.072 12.454 1.00 93.38 117 GLU A CA 1
ATOM 874 C C . GLU A 1 117 ? 1.960 2.534 12.641 1.00 93.38 117 GLU A C 1
ATOM 876 O O . GLU A 1 117 ? 1.710 1.776 13.583 1.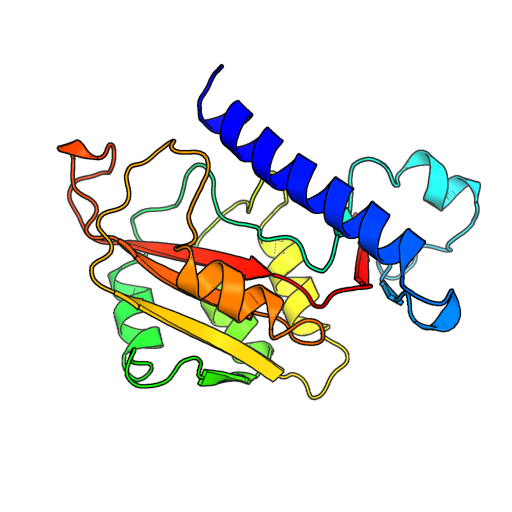00 93.38 117 GLU A O 1
ATOM 881 N N . ALA A 1 118 ? 1.035 2.850 11.733 1.00 92.75 118 ALA A N 1
ATOM 882 C CA . ALA A 1 118 ? -0.327 2.328 11.778 1.00 92.75 118 ALA A CA 1
ATOM 883 C C . ALA A 1 118 ? -0.358 0.795 11.659 1.00 92.75 118 ALA A C 1
ATOM 885 O O . ALA A 1 118 ? -1.075 0.136 12.415 1.00 92.75 118 ALA A O 1
ATOM 886 N N . LEU A 1 119 ? 0.456 0.214 10.768 1.00 93.38 119 LEU A N 1
ATOM 887 C CA . LEU A 1 119 ? 0.599 -1.237 10.629 1.00 93.38 119 LEU A CA 1
ATOM 888 C C . LEU A 1 119 ? 1.147 -1.867 11.914 1.00 93.38 119 LEU A C 1
ATOM 890 O O . LEU A 1 119 ? 0.585 -2.853 12.387 1.00 93.38 119 LEU A O 1
ATOM 894 N N . LYS A 1 120 ? 2.180 -1.278 12.535 1.00 90.38 120 LYS A N 1
ATOM 895 C CA . LYS A 1 120 ? 2.727 -1.766 13.818 1.00 90.38 120 LYS A CA 1
ATOM 896 C C . LYS A 1 120 ? 1.686 -1.781 14.939 1.00 90.38 120 LYS A C 1
ATOM 898 O O . LYS A 1 120 ? 1.716 -2.672 15.781 1.00 90.38 120 LYS A O 1
ATOM 903 N N . ASN A 1 121 ? 0.761 -0.821 14.936 1.00 84.75 121 ASN A N 1
ATOM 904 C CA . ASN A 1 121 ? -0.263 -0.652 15.969 1.00 84.75 121 ASN A CA 1
ATOM 905 C C . ASN A 1 121 ? -1.617 -1.303 15.617 1.00 84.75 121 ASN A C 1
ATOM 907 O O . ASN A 1 121 ? -2.643 -0.978 16.223 1.00 84.75 121 ASN A O 1
ATOM 911 N N . ILE A 1 122 ? -1.673 -2.220 14.642 1.00 81.81 122 ILE A N 1
ATOM 912 C CA . ILE A 1 122 ? -2.935 -2.864 14.271 1.00 81.81 122 ILE A CA 1
ATOM 913 C C . ILE A 1 122 ? -3.464 -3.779 15.388 1.00 81.81 122 ILE A C 1
ATOM 915 O O . ILE A 1 122 ? -2.934 -4.841 15.693 1.00 81.81 122 ILE A O 1
ATOM 919 N N . ASN A 1 123 ? -4.580 -3.344 15.981 1.00 61.81 123 ASN A N 1
ATOM 920 C CA . ASN A 1 123 ? -5.223 -3.943 17.157 1.00 61.81 123 ASN A CA 1
ATOM 921 C C . ASN A 1 123 ? -5.960 -5.291 16.929 1.00 61.81 123 ASN A C 1
ATOM 923 O O . ASN A 1 123 ? -6.925 -5.589 17.628 1.00 61.81 123 ASN A O 1
ATOM 927 N N . ARG A 1 124 ? -5.577 -6.107 15.935 1.00 56.28 124 ARG A N 1
ATOM 928 C CA . ARG A 1 124 ? -6.234 -7.405 15.666 1.00 56.28 124 ARG A CA 1
ATOM 929 C C . ARG A 1 124 ? -5.205 -8.462 15.273 1.00 56.28 124 ARG A C 1
ATOM 931 O O . ARG A 1 124 ? -4.648 -8.377 14.185 1.00 56.28 124 ARG A O 1
ATOM 938 N N . ASP A 1 125 ? -4.913 -9.394 16.183 1.00 63.69 125 ASP A N 1
ATOM 939 C CA . ASP A 1 125 ? -3.937 -10.500 16.064 1.00 63.69 125 ASP A CA 1
ATOM 940 C C . ASP A 1 125 ? -2.526 -10.148 15.535 1.00 63.69 125 ASP A C 1
ATOM 942 O O . ASP A 1 125 ? -1.708 -11.045 15.345 1.00 63.69 125 ASP A O 1
ATOM 946 N N . GLY A 1 126 ? -2.233 -8.871 15.265 1.00 74.56 126 GLY A N 1
ATOM 947 C CA . GLY A 1 126 ? -1.054 -8.437 14.526 1.00 74.56 126 GLY A CA 1
ATOM 948 C C . GLY A 1 126 ? -0.978 -8.991 13.100 1.00 74.56 126 GLY A C 1
ATOM 949 O O . GLY A 1 126 ? 0.129 -9.164 12.615 1.00 74.56 126 GLY A O 1
ATOM 950 N N . LYS A 1 127 ? -2.095 -9.316 12.432 1.00 90.56 127 LYS A N 1
ATOM 951 C CA . LYS A 1 127 ? -2.084 -9.932 11.087 1.00 90.56 127 LYS A CA 1
ATOM 952 C C . LYS A 1 127 ? -2.336 -8.915 9.972 1.00 90.56 127 LYS A C 1
ATOM 954 O O . LYS A 1 127 ? -3.156 -8.010 10.121 1.00 90.56 127 LYS A O 1
ATOM 959 N N . VAL A 1 128 ? -1.666 -9.109 8.838 1.00 95.56 128 VAL A N 1
ATOM 960 C CA . VAL A 1 128 ? -1.809 -8.321 7.607 1.00 95.56 128 VAL A CA 1
ATOM 961 C C . VAL A 1 128 ? -1.950 -9.269 6.416 1.00 95.56 128 VAL A C 1
ATOM 963 O O . VAL A 1 128 ? -1.244 -10.274 6.316 1.00 95.56 128 VAL A O 1
ATOM 966 N N . MET A 1 129 ? -2.873 -8.947 5.512 1.00 96.75 129 MET A N 1
ATOM 967 C CA . MET A 1 129 ? -3.100 -9.686 4.272 1.00 96.75 129 MET A CA 1
ATOM 968 C C . MET A 1 129 ? -2.133 -9.164 3.210 1.00 96.75 129 MET A C 1
ATOM 970 O O . MET A 1 129 ? -2.294 -8.055 2.699 1.00 96.75 129 MET A O 1
ATOM 974 N N . LEU A 1 130 ? -1.102 -9.949 2.910 1.00 97.94 130 LEU A N 1
ATOM 975 C CA . LEU A 1 130 ? -0.072 -9.624 1.933 1.00 97.94 130 LEU A CA 1
ATOM 976 C C . LEU A 1 130 ? -0.454 -10.178 0.560 1.00 97.94 130 LEU A C 1
ATOM 978 O O . LEU A 1 130 ? -0.595 -11.386 0.377 1.00 97.94 130 LEU A O 1
ATOM 982 N N . ILE A 1 131 ? -0.571 -9.300 -0.427 1.00 98.25 131 ILE A N 1
ATOM 983 C CA . ILE A 1 131 ? -0.823 -9.659 -1.821 1.00 98.25 131 ILE A CA 1
ATOM 984 C C . ILE A 1 131 ? 0.424 -9.302 -2.624 1.00 98.25 131 ILE A C 1
ATOM 986 O O . ILE A 1 131 ? 0.894 -8.169 -2.587 1.00 98.25 131 ILE A O 1
ATOM 990 N N . VAL A 1 132 ? 0.962 -10.258 -3.373 1.00 98.00 132 VAL A N 1
ATOM 991 C CA . VAL A 1 132 ? 2.143 -10.046 -4.217 1.00 98.00 132 VAL A CA 1
ATOM 992 C C . VAL A 1 132 ? 1.747 -10.318 -5.653 1.00 98.00 132 VAL A C 1
ATOM 994 O O . VAL A 1 132 ? 1.114 -11.329 -5.928 1.00 98.00 132 VAL A O 1
ATOM 997 N N . ARG A 1 133 ? 2.086 -9.404 -6.559 1.00 97.38 133 ARG A N 1
ATOM 998 C CA . ARG A 1 133 ? 1.712 -9.456 -7.975 1.00 97.38 133 ARG A CA 1
ATOM 999 C C . ARG A 1 133 ? 2.911 -9.075 -8.826 1.00 97.38 133 ARG A C 1
ATOM 1001 O O . ARG A 1 133 ? 3.502 -8.023 -8.593 1.00 97.38 133 ARG A O 1
ATOM 1008 N N . ARG A 1 134 ? 3.289 -9.886 -9.810 1.00 97.12 134 ARG A N 1
ATOM 1009 C CA . ARG A 1 134 ? 4.501 -9.666 -10.612 1.00 97.12 134 ARG A CA 1
ATOM 1010 C C . ARG A 1 134 ? 4.189 -9.336 -12.063 1.00 97.12 134 ARG A C 1
ATOM 1012 O O . ARG A 1 134 ? 3.066 -9.487 -12.535 1.00 97.12 134 ARG A O 1
ATOM 1019 N N . ASN A 1 135 ? 5.220 -8.872 -12.769 1.00 95.75 135 ASN A N 1
ATOM 1020 C CA . ASN A 1 135 ? 5.200 -8.615 -14.210 1.00 95.75 135 ASN A CA 1
ATOM 1021 C C . ASN A 1 135 ? 4.054 -7.684 -14.636 1.00 95.75 135 ASN A C 1
ATOM 1023 O O . ASN A 1 135 ? 3.381 -7.906 -15.643 1.00 95.75 135 ASN A O 1
ATOM 1027 N N . ARG A 1 136 ? 3.799 -6.640 -13.840 1.00 95.44 136 ARG A N 1
ATOM 1028 C CA . ARG A 1 136 ? 2.709 -5.701 -14.101 1.00 95.44 136 ARG A CA 1
ATOM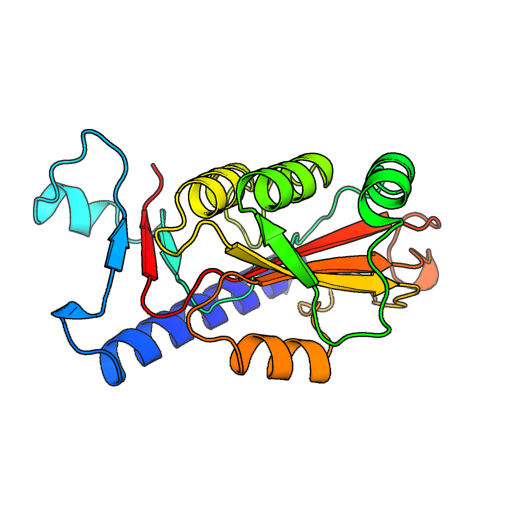 1029 C C . ARG A 1 136 ? 3.153 -4.591 -15.037 1.00 95.44 136 ARG A C 1
ATOM 1031 O O . ARG A 1 136 ? 3.961 -3.740 -14.682 1.00 95.44 136 ARG A O 1
ATOM 1038 N N . ALA A 1 137 ? 2.524 -4.551 -16.199 1.00 95.06 137 ALA A N 1
ATOM 1039 C CA . ALA A 1 137 ? 2.720 -3.507 -17.190 1.00 95.06 137 ALA A CA 1
ATOM 1040 C C . ALA A 1 137 ? 1.733 -2.345 -16.956 1.00 95.06 137 ALA A C 1
ATOM 1042 O O . ALA A 1 137 ? 0.761 -2.187 -17.698 1.00 95.06 137 ALA A O 1
ATOM 1043 N N . ILE A 1 138 ? 1.957 -1.531 -15.923 1.00 93.88 138 ILE A N 1
ATOM 1044 C CA . ILE A 1 138 ? 1.106 -0.376 -15.565 1.00 93.88 138 ILE A CA 1
ATOM 1045 C C . ILE A 1 138 ? 1.790 0.909 -16.028 1.00 93.88 138 ILE A C 1
ATOM 1047 O O . ILE A 1 138 ? 3.004 1.009 -15.918 1.00 93.88 138 ILE A O 1
ATOM 1051 N N . SER A 1 139 ? 1.046 1.866 -16.583 1.00 93.19 139 SER A N 1
ATOM 1052 C CA . SER A 1 139 ? 1.611 3.166 -16.971 1.00 93.19 139 SER A CA 1
ATOM 1053 C C . SER A 1 139 ? 1.724 4.099 -15.770 1.00 93.19 139 SER A C 1
ATOM 1055 O O . SER A 1 139 ? 0.872 4.067 -14.884 1.00 93.19 139 SER A O 1
ATOM 1057 N N . ALA A 1 140 ? 2.747 4.948 -15.751 1.00 90.94 140 ALA A N 1
ATOM 1058 C CA . ALA A 1 140 ? 2.841 6.031 -14.786 1.00 90.94 140 ALA A CA 1
ATOM 1059 C C . ALA A 1 140 ? 1.646 6.978 -14.936 1.00 90.94 140 ALA A C 1
ATOM 1061 O O . ALA A 1 140 ? 1.045 7.077 -16.010 1.00 90.94 140 ALA A O 1
ATOM 1062 N N . ASN A 1 141 ? 1.345 7.735 -13.877 1.00 86.31 141 ASN A N 1
ATOM 1063 C CA . ASN A 1 141 ? 0.473 8.908 -13.973 1.00 86.31 141 ASN A CA 1
ATOM 1064 C C . ASN A 1 141 ? -0.990 8.623 -14.384 1.00 86.31 141 ASN A C 1
ATOM 1066 O O . ASN A 1 141 ? -1.693 9.521 -14.842 1.00 86.31 141 ASN A O 1
ATOM 1070 N N . THR A 1 142 ? -1.479 7.396 -14.186 1.00 85.69 142 THR A N 1
ATOM 1071 C CA . THR A 1 142 ? -2.864 6.987 -14.500 1.00 85.69 142 THR A CA 1
ATOM 1072 C C . THR A 1 142 ? -3.877 7.346 -13.411 1.00 85.69 142 THR A C 1
ATOM 1074 O O . THR A 1 142 ? -5.077 7.247 -13.648 1.00 85.69 142 THR A O 1
ATOM 1077 N N . GLY A 1 143 ? -3.413 7.697 -12.206 1.00 83.38 143 GLY A N 1
ATOM 1078 C CA . GLY A 1 143 ? -4.258 7.892 -11.021 1.00 83.38 143 GLY A CA 1
ATOM 1079 C C . GLY A 1 143 ? -4.879 6.603 -10.472 1.00 83.38 143 GLY A C 1
ATOM 1080 O O . GLY A 1 143 ? -5.744 6.659 -9.605 1.00 83.38 143 GLY A O 1
ATOM 1081 N N . THR A 1 144 ? -4.467 5.429 -10.961 1.00 86.06 144 THR A N 1
ATOM 1082 C CA . THR A 1 144 ? -4.940 4.143 -10.446 1.00 86.06 144 THR A CA 1
ATOM 1083 C C . THR A 1 144 ? -3.857 3.076 -10.540 1.00 86.06 144 THR A C 1
ATOM 1085 O O . THR A 1 144 ? -3.203 2.929 -11.573 1.00 86.06 144 THR A O 1
ATOM 1088 N N . LEU A 1 145 ? -3.685 2.319 -9.457 1.00 92.25 145 LEU A N 1
ATOM 1089 C CA . LEU A 1 145 ? -2.717 1.225 -9.371 1.00 92.25 145 LEU A CA 1
ATOM 1090 C C . LEU A 1 145 ? -3.395 -0.151 -9.406 1.00 92.25 145 LEU A C 1
ATOM 1092 O O . LEU A 1 145 ? -2.944 -1.062 -10.101 1.00 92.25 145 LEU A O 1
ATOM 1096 N N . LEU A 1 146 ? -4.481 -0.317 -8.648 1.00 93.31 146 LEU A N 1
ATOM 1097 C CA . LEU A 1 146 ? -5.076 -1.631 -8.418 1.00 93.31 146 LEU A CA 1
ATOM 1098 C C . LEU A 1 146 ? -5.766 -2.182 -9.664 1.00 93.31 146 LEU A C 1
ATOM 1100 O O . LEU A 1 146 ? -6.557 -1.497 -10.318 1.00 93.31 146 LEU A O 1
ATOM 1104 N N . SER A 1 147 ? -5.543 -3.473 -9.918 1.00 92.94 147 SER A N 1
ATOM 1105 C CA . SER A 1 147 ? -6.382 -4.230 -10.841 1.00 92.94 147 SER A CA 1
ATOM 1106 C C . SER A 1 147 ? -7.832 -4.300 -10.322 1.00 92.94 147 SER A C 1
ATOM 1108 O O . SER A 1 147 ? -8.064 -4.202 -9.111 1.00 92.94 147 SER A O 1
ATOM 1110 N N . PRO A 1 148 ? -8.834 -4.501 -11.200 1.00 93.38 148 PRO A N 1
ATOM 1111 C CA . PRO A 1 148 ? -10.214 -4.709 -10.762 1.00 93.38 148 PRO A CA 1
ATOM 1112 C C . PRO A 1 148 ? -10.364 -5.877 -9.779 1.00 93.38 148 PRO A C 1
ATOM 1114 O O . PRO A 1 148 ? -11.196 -5.813 -8.876 1.00 93.38 148 PRO A O 1
ATOM 1117 N N . ASP A 1 149 ? -9.564 -6.928 -9.948 1.00 94.94 149 ASP A N 1
ATOM 1118 C CA . ASP A 1 149 ? -9.628 -8.140 -9.133 1.00 94.94 149 ASP A CA 1
ATOM 1119 C C . ASP A 1 149 ? -9.053 -7.888 -7.740 1.00 94.94 149 ASP A C 1
ATOM 1121 O O . ASP A 1 149 ? -9.700 -8.201 -6.743 1.00 94.94 149 ASP A O 1
ATOM 1125 N N . ASP A 1 150 ? -7.897 -7.226 -7.661 1.00 95.88 150 ASP A N 1
ATOM 1126 C CA . ASP A 1 150 ? -7.263 -6.872 -6.389 1.00 95.88 150 ASP A CA 1
ATOM 1127 C C . ASP A 1 150 ? -8.077 -5.819 -5.624 1.00 95.88 150 ASP A C 1
ATOM 1129 O O . ASP A 1 150 ? -8.161 -5.873 -4.398 1.00 95.88 150 ASP A O 1
ATOM 1133 N N . ARG A 1 151 ? -8.764 -4.909 -6.332 1.00 94.19 151 ARG A N 1
ATOM 1134 C CA . ARG A 1 151 ? -9.727 -3.985 -5.714 1.00 94.19 151 ARG A CA 1
ATOM 1135 C C . ARG A 1 151 ? -10.886 -4.746 -5.068 1.00 94.19 151 ARG A C 1
ATOM 1137 O O . ARG A 1 151 ? -11.218 -4.479 -3.916 1.00 94.19 151 ARG A O 1
ATOM 1144 N N . ARG A 1 152 ? -11.491 -5.710 -5.775 1.00 95.81 152 ARG A N 1
ATOM 1145 C CA . ARG A 1 152 ? -12.578 -6.542 -5.219 1.00 95.81 152 ARG A CA 1
ATOM 1146 C C . ARG A 1 152 ? -12.097 -7.410 -4.059 1.00 95.81 152 ARG A C 1
ATOM 1148 O O . ARG A 1 152 ? -12.797 -7.508 -3.055 1.00 95.81 152 ARG A O 1
ATOM 1155 N N . LEU A 1 153 ? -10.902 -7.986 -4.168 1.00 96.12 153 LEU A N 1
ATOM 1156 C CA . LEU A 1 153 ? -10.298 -8.766 -3.094 1.00 96.12 153 LEU A CA 1
ATOM 1157 C C . LEU A 1 153 ? -10.090 -7.908 -1.842 1.00 96.12 153 LEU A C 1
ATOM 1159 O O . LEU A 1 153 ? -10.536 -8.288 -0.763 1.00 96.12 153 LEU A O 1
ATOM 1163 N N . GLY A 1 154 ? -9.517 -6.712 -1.990 1.00 93.38 154 GLY A N 1
ATOM 1164 C CA . GLY A 1 154 ? -9.368 -5.769 -0.886 1.00 93.38 154 GLY A CA 1
ATOM 1165 C C . GLY A 1 154 ? -10.708 -5.404 -0.241 1.00 93.38 154 GLY A C 1
ATOM 1166 O O . GLY A 1 154 ? -10.797 -5.340 0.982 1.00 93.38 154 GLY A O 1
ATOM 1167 N N . LEU A 1 155 ? -11.771 -5.196 -1.028 1.00 92.44 155 LEU A N 1
ATOM 1168 C CA . LEU A 1 155 ? -13.124 -4.931 -0.512 1.00 92.44 155 LEU A CA 1
ATOM 1169 C C . LEU A 1 155 ? -13.720 -6.116 0.264 1.00 92.44 155 LEU A C 1
ATOM 1171 O O . LEU A 1 155 ? -14.445 -5.892 1.227 1.00 92.44 155 LEU A O 1
ATOM 1175 N N . SER A 1 156 ? -13.383 -7.356 -0.102 1.00 95.25 156 SER A N 1
ATOM 1176 C CA . SER A 1 156 ? -13.836 -8.559 0.617 1.00 95.25 156 SER A CA 1
ATOM 1177 C C . SER A 1 156 ? -13.168 -8.769 1.984 1.00 95.25 156 SER A C 1
ATOM 1179 O O . SER A 1 156 ? -13.609 -9.618 2.756 1.00 95.25 156 SER A O 1
ATOM 1181 N N . LEU A 1 157 ? -12.141 -7.970 2.300 1.00 93.81 157 LEU A N 1
ATOM 1182 C CA . LEU A 1 157 ? -11.367 -8.004 3.543 1.00 93.81 157 LEU A CA 1
ATOM 1183 C C . LEU A 1 157 ? -11.582 -6.703 4.349 1.00 93.81 157 LEU A C 1
ATOM 1185 O O . LEU A 1 157 ? -10.649 -5.920 4.530 1.00 93.81 157 LEU A O 1
ATOM 1189 N N . PRO A 1 158 ? -12.816 -6.394 4.795 1.00 92.00 158 PRO A N 1
ATOM 1190 C CA . PRO A 1 158 ? -13.134 -5.093 5.387 1.00 92.00 158 PRO A CA 1
ATOM 1191 C C . PRO A 1 158 ? -12.448 -4.863 6.737 1.00 92.00 158 PRO A C 1
ATOM 1193 O O . PRO A 1 158 ? -12.130 -3.731 7.080 1.00 92.00 158 PRO A O 1
ATOM 1196 N N . ASN A 1 159 ? -12.187 -5.925 7.501 1.00 90.94 159 ASN A N 1
ATOM 1197 C CA . ASN A 1 159 ? -11.687 -5.823 8.872 1.00 90.94 159 ASN A CA 1
ATOM 1198 C C . ASN A 1 159 ? -10.176 -6.059 9.005 1.00 90.94 159 ASN A C 1
ATOM 1200 O O . ASN A 1 159 ? -9.667 -6.110 10.128 1.00 90.94 159 ASN A O 1
ATOM 1204 N N . ASP A 1 160 ? -9.475 -6.223 7.886 1.00 93.81 160 ASP A N 1
ATOM 1205 C CA . ASP A 1 160 ? -8.068 -6.602 7.842 1.00 93.81 160 ASP A CA 1
ATOM 1206 C C . ASP A 1 160 ? -7.247 -5.502 7.169 1.00 93.81 160 ASP A C 1
ATOM 1208 O O . ASP A 1 160 ? -7.729 -4.806 6.272 1.00 93.81 160 ASP A O 1
ATOM 1212 N N . ALA A 1 161 ? -5.995 -5.331 7.601 1.00 95.38 161 ALA A N 1
ATOM 1213 C CA . ALA A 1 161 ? -5.060 -4.555 6.801 1.00 95.38 161 ALA A CA 1
ATOM 1214 C C . ALA A 1 161 ? -4.653 -5.362 5.583 1.00 95.38 161 ALA A C 1
ATOM 1216 O O . ALA A 1 161 ? -4.370 -6.557 5.685 1.00 95.38 161 ALA A O 1
ATOM 1217 N N . VAL A 1 162 ? -4.555 -4.674 4.455 1.00 97.25 162 VAL A N 1
ATOM 1218 C CA . VAL A 1 162 ? -4.105 -5.242 3.195 1.00 97.25 162 VAL A CA 1
ATOM 1219 C C . VAL A 1 162 ? -2.870 -4.478 2.739 1.00 97.25 162 VAL A C 1
ATOM 1221 O O . VAL A 1 162 ? -2.888 -3.251 2.638 1.00 97.25 162 VAL A O 1
ATOM 1224 N N . LEU A 1 163 ? -1.801 -5.217 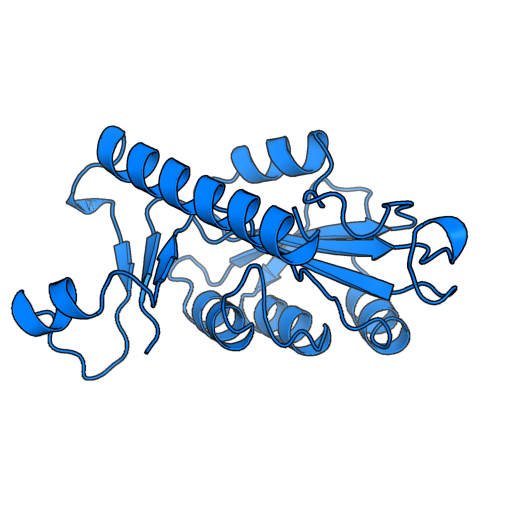2.460 1.00 98.06 163 LEU A N 1
ATOM 1225 C CA . LEU A 1 163 ? -0.571 -4.710 1.868 1.00 98.06 163 LEU A CA 1
ATOM 1226 C C . LEU A 1 163 ? -0.385 -5.404 0.524 1.00 98.06 163 LEU A C 1
ATOM 1228 O O . LEU A 1 163 ? -0.257 -6.624 0.466 1.00 98.06 163 LEU A O 1
ATOM 1232 N N . ILE A 1 164 ? -0.391 -4.638 -0.560 1.00 98.25 164 ILE A N 1
ATOM 1233 C CA . ILE A 1 164 ? -0.194 -5.159 -1.912 1.00 98.25 164 ILE A CA 1
ATOM 1234 C C . ILE A 1 164 ? 1.155 -4.680 -2.421 1.00 98.25 164 ILE A C 1
ATOM 1236 O O . ILE A 1 164 ? 1.463 -3.498 -2.326 1.00 98.25 164 ILE A O 1
ATOM 1240 N N . PHE A 1 165 ? 1.932 -5.581 -3.002 1.00 98.25 165 PHE A N 1
ATOM 1241 C CA . PHE A 1 165 ? 3.156 -5.263 -3.717 1.00 98.25 165 PHE A CA 1
ATOM 1242 C C . PHE A 1 165 ? 3.010 -5.653 -5.182 1.00 98.25 165 PHE A C 1
ATOM 1244 O O . PHE A 1 165 ? 2.849 -6.830 -5.512 1.00 98.25 165 PHE A O 1
ATOM 1251 N N . TYR A 1 166 ? 3.094 -4.659 -6.064 1.00 97.88 166 TYR A N 1
ATOM 1252 C CA . TYR A 1 166 ? 3.150 -4.867 -7.504 1.00 97.88 166 TYR A CA 1
ATOM 1253 C C . TYR A 1 166 ? 4.585 -4.728 -7.999 1.00 97.88 166 TYR A C 1
ATOM 1255 O O . TYR A 1 166 ? 5.161 -3.649 -7.916 1.00 97.88 166 TYR A O 1
ATOM 1263 N N . ARG A 1 167 ? 5.151 -5.790 -8.572 1.00 97.81 167 ARG A N 1
ATOM 1264 C CA . ARG A 1 167 ? 6.404 -5.710 -9.327 1.00 97.81 167 ARG A CA 1
ATOM 1265 C C . ARG A 1 167 ? 6.092 -5.239 -10.736 1.00 97.81 167 ARG A C 1
ATOM 1267 O O . ARG A 1 167 ? 5.568 -6.011 -11.550 1.00 97.81 167 ARG A O 1
ATOM 1274 N N . LEU A 1 168 ? 6.382 -3.977 -11.015 1.00 97.75 168 LEU A N 1
ATOM 1275 C CA . LEU A 1 168 ? 6.211 -3.400 -12.337 1.00 97.75 168 LEU A CA 1
ATOM 1276 C C . LEU A 1 168 ? 7.371 -3.804 -13.242 1.00 97.75 168 LEU A C 1
ATOM 1278 O O . LEU A 1 168 ? 8.491 -4.020 -12.785 1.00 97.75 168 LEU A O 1
ATOM 1282 N N . THR A 1 169 ? 7.094 -3.906 -14.537 1.00 97.56 169 THR A N 1
ATOM 1283 C CA . THR A 1 169 ? 8.106 -4.133 -15.579 1.00 97.56 169 THR A CA 1
ATOM 1284 C C . THR A 1 169 ? 8.936 -2.880 -15.865 1.00 97.56 169 THR A C 1
ATOM 1286 O O . THR A 1 169 ? 10.090 -3.004 -16.269 1.00 97.56 169 THR A O 1
ATOM 1289 N N . GLY A 1 170 ? 8.383 -1.692 -15.593 1.00 96.56 170 GLY A N 1
ATOM 1290 C CA . GLY A 1 170 ? 9.118 -0.427 -15.569 1.00 96.56 170 GLY A CA 1
ATOM 1291 C C . GLY A 1 170 ? 9.531 0.094 -16.945 1.00 96.56 170 GLY A C 1
ATOM 1292 O O . GLY A 1 170 ? 10.577 0.720 -17.077 1.00 96.56 170 GLY A O 1
ATOM 1293 N N . GLU A 1 171 ? 8.740 -0.149 -17.992 1.00 97.44 171 GLU A N 1
ATOM 1294 C CA . GLU A 1 171 ? 9.099 0.260 -19.351 1.00 97.44 171 GLU A CA 1
ATOM 1295 C C . GLU A 1 171 ? 9.146 1.790 -19.526 1.00 97.44 171 GLU A C 1
ATOM 1297 O O . GLU A 1 171 ? 8.232 2.509 -19.115 1.00 97.44 171 GLU A O 1
ATOM 1302 N N . LEU A 1 172 ? 10.150 2.288 -20.262 1.00 96.50 172 LEU A N 1
ATOM 1303 C CA . LEU A 1 172 ? 10.264 3.710 -20.634 1.00 96.50 172 LEU A CA 1
ATOM 1304 C C . LEU A 1 172 ? 9.013 4.218 -21.373 1.00 96.50 172 LEU A C 1
ATOM 1306 O O . LEU A 1 172 ? 8.521 5.309 -21.100 1.00 96.50 172 LEU A O 1
ATOM 1310 N N . ALA A 1 173 ? 8.446 3.397 -22.267 1.00 96.50 173 ALA A N 1
ATOM 1311 C CA . ALA A 1 173 ? 7.230 3.725 -23.021 1.00 96.50 173 ALA A CA 1
ATOM 1312 C C . ALA A 1 173 ? 5.996 3.948 -22.125 1.00 96.50 173 ALA A C 1
ATOM 1314 O O . ALA A 1 173 ? 4.997 4.512 -22.568 1.00 96.50 173 ALA A O 1
ATOM 1315 N N . LYS A 1 174 ? 6.063 3.500 -20.867 1.00 94.19 174 LYS A N 1
ATOM 1316 C CA . LYS A 1 174 ? 5.032 3.660 -19.843 1.00 94.19 174 LYS A CA 1
ATOM 1317 C C . LYS A 1 174 ? 5.340 4.778 -18.844 1.00 94.19 174 LYS A C 1
ATOM 1319 O O . LYS A 1 174 ? 4.551 4.976 -17.925 1.00 94.19 174 LYS A O 1
ATOM 1324 N N . GLY A 1 175 ? 6.422 5.533 -19.049 1.00 94.06 175 GLY A N 1
ATOM 1325 C CA . GLY A 1 175 ? 6.802 6.678 -18.217 1.00 94.06 175 GLY A CA 1
ATOM 1326 C C . GLY A 1 175 ? 7.675 6.332 -17.008 1.00 94.06 175 GLY A C 1
ATOM 1327 O O . GLY A 1 175 ? 7.729 7.122 -16.072 1.00 94.06 175 GLY A O 1
ATOM 1328 N N . TRP A 1 176 ? 8.330 5.170 -17.019 1.00 95.81 176 TRP A N 1
ATOM 1329 C CA . TRP A 1 176 ? 9.243 4.706 -15.964 1.00 95.81 176 TRP A CA 1
ATOM 1330 C C . TRP A 1 176 ? 10.714 4.831 -16.387 1.00 95.81 176 TRP A C 1
ATOM 1332 O O . TRP A 1 176 ? 11.000 5.415 -17.428 1.00 95.81 176 TRP A O 1
ATOM 1342 N N . HIS A 1 177 ? 11.650 4.283 -15.605 1.00 96.62 177 HIS A N 1
ATOM 1343 C CA . HIS A 1 177 ? 13.102 4.391 -15.829 1.00 96.62 177 HIS A CA 1
ATOM 1344 C C . HIS A 1 177 ? 13.730 3.235 -16.627 1.00 96.62 177 HIS A C 1
ATOM 1346 O O . HIS A 1 177 ? 14.945 3.187 -16.806 1.00 96.62 177 HIS A O 1
ATOM 1352 N N . GLY A 1 178 ? 12.925 2.314 -17.163 1.00 97.06 178 GLY A N 1
ATOM 1353 C CA . GLY A 1 178 ? 13.404 1.231 -18.027 1.00 97.06 178 GLY A CA 1
ATOM 1354 C C . GLY A 1 178 ? 13.852 -0.029 -17.287 1.00 97.06 178 GLY A C 1
ATOM 1355 O O . GLY A 1 178 ? 14.407 -0.926 -17.920 1.00 97.06 178 GLY A O 1
ATOM 1356 N N . HIS A 1 179 ? 13.610 -0.121 -15.979 1.00 97.31 179 HIS A N 1
ATOM 1357 C CA . HIS A 1 179 ? 13.910 -1.302 -15.174 1.00 97.31 179 HIS A CA 1
ATOM 1358 C C . HIS A 1 179 ? 12.759 -1.646 -14.219 1.00 97.31 179 HIS A C 1
ATOM 1360 O O . HIS A 1 179 ? 12.029 -0.750 -13.791 1.00 97.31 179 HIS A O 1
ATOM 1366 N N . PRO A 1 180 ? 12.597 -2.932 -13.852 1.00 98.06 180 PRO A N 1
ATOM 1367 C CA . PRO A 1 180 ? 11.595 -3.339 -12.880 1.00 98.06 180 PRO A CA 1
ATOM 1368 C C . PRO A 1 180 ? 11.799 -2.685 -11.515 1.00 98.06 180 PRO A C 1
ATOM 1370 O O . PRO A 1 180 ? 12.930 -2.425 -11.109 1.00 98.06 180 PRO A O 1
ATOM 1373 N N . PHE A 1 181 ? 10.698 -2.499 -10.795 1.00 98.44 181 PHE A N 1
ATOM 1374 C CA . PHE A 1 181 ? 10.665 -2.013 -9.416 1.00 98.44 181 PHE A CA 1
ATOM 1375 C C . PHE A 1 181 ? 9.365 -2.458 -8.739 1.00 98.44 181 PHE A C 1
ATOM 1377 O O . PHE A 1 181 ? 8.454 -2.970 -9.397 1.00 98.44 181 PHE A O 1
ATOM 1384 N N . TRP A 1 182 ? 9.275 -2.294 -7.424 1.00 98.38 182 TRP A N 1
ATOM 1385 C CA . TRP A 1 182 ? 8.099 -2.653 -6.640 1.00 98.38 182 TRP A CA 1
ATOM 1386 C C . TRP A 1 182 ? 7.331 -1.416 -6.196 1.00 98.38 182 TRP A C 1
ATOM 1388 O O . TRP A 1 182 ? 7.914 -0.472 -5.677 1.00 98.38 182 TRP A O 1
ATOM 1398 N N . MET A 1 183 ? 6.010 -1.458 -6.348 1.00 97.44 183 MET A N 1
ATOM 1399 C CA . MET A 1 183 ? 5.105 -0.406 -5.905 1.00 97.44 183 MET A CA 1
ATOM 1400 C C . MET A 1 183 ? 4.179 -0.943 -4.808 1.00 97.44 183 MET A C 1
ATOM 1402 O O . MET A 1 183 ? 3.434 -1.900 -5.071 1.00 97.44 183 MET A O 1
ATOM 1406 N N . PRO A 1 184 ? 4.221 -0.374 -3.590 1.00 98.12 184 PRO A N 1
ATOM 1407 C CA . PRO A 1 184 ? 3.325 -0.763 -2.516 1.00 98.12 184 PRO A CA 1
ATOM 1408 C C . PRO A 1 184 ? 1.943 -0.115 -2.665 1.00 98.12 184 PRO A C 1
ATOM 1410 O O . PRO A 1 184 ? 1.792 0.988 -3.187 1.00 98.12 184 PRO A O 1
ATOM 1413 N N . ASN A 1 185 ? 0.933 -0.788 -2.128 1.00 98.19 185 ASN A N 1
ATOM 1414 C CA . ASN A 1 185 ? -0.364 -0.218 -1.802 1.00 98.19 185 ASN A CA 1
ATOM 1415 C C . ASN A 1 185 ? -0.785 -0.677 -0.411 1.00 98.19 185 ASN A C 1
ATOM 1417 O O . ASN A 1 185 ? -0.767 -1.875 -0.121 1.00 98.19 185 ASN A O 1
ATOM 1421 N N . VAL A 1 186 ? -1.230 0.260 0.415 1.00 97.75 186 VAL A N 1
ATOM 1422 C CA . VAL A 1 186 ? -1.682 0.002 1.780 1.00 97.75 186 VAL A CA 1
ATOM 1423 C C . VAL A 1 186 ? -3.160 0.342 1.894 1.00 97.75 186 VAL A C 1
ATOM 1425 O O . VAL A 1 186 ? -3.597 1.408 1.472 1.00 97.75 186 VAL A O 1
ATOM 1428 N N . LYS A 1 187 ? -3.921 -0.555 2.517 1.00 96.62 187 LYS A N 1
ATOM 1429 C CA . LYS A 1 187 ? -5.290 -0.309 2.967 1.00 96.62 187 LYS A CA 1
ATOM 1430 C C . LYS A 1 187 ? -5.403 -0.734 4.426 1.00 96.62 187 LYS A C 1
ATOM 1432 O O . LYS A 1 187 ? -5.204 -1.904 4.751 1.00 96.62 187 LYS A O 1
ATOM 1437 N N . LEU A 1 188 ? -5.730 0.206 5.309 1.00 95.31 188 LEU A N 1
ATOM 1438 C CA . LEU A 1 188 ? -6.026 -0.103 6.711 1.00 95.31 188 LEU A CA 1
ATOM 1439 C C . LEU A 1 188 ? -7.452 -0.675 6.851 1.00 95.31 188 LEU A C 1
ATOM 1441 O O . LEU A 1 188 ? -8.284 -0.422 5.975 1.00 95.31 188 LEU A O 1
ATOM 1445 N N . PRO A 1 189 ? -7.763 -1.414 7.936 1.00 93.69 189 PRO A N 1
ATOM 1446 C CA . PRO A 1 189 ? -9.116 -1.911 8.185 1.00 93.69 189 PRO A CA 1
ATOM 1447 C C . PRO A 1 189 ? -10.162 -0.795 8.127 1.00 93.69 189 PRO A C 1
ATOM 1449 O O . PRO A 1 189 ? -9.895 0.321 8.574 1.00 93.69 189 PRO A O 1
ATOM 1452 N N . GLN A 1 190 ? -11.356 -1.105 7.627 1.00 92.19 190 GLN A N 1
ATOM 1453 C CA . GLN A 1 190 ? -12.500 -0.193 7.642 1.00 92.19 190 GLN A CA 1
ATOM 1454 C C . GLN A 1 190 ? -12.880 0.216 9.067 1.00 92.19 190 GLN A C 1
ATOM 1456 O O . GLN A 1 190 ? -12.505 -0.429 10.051 1.00 92.19 190 GLN A O 1
ATOM 1461 N N . ASN A 1 191 ? -13.636 1.311 9.166 1.00 88.81 191 ASN A N 1
ATOM 1462 C CA . ASN A 1 191 ? -14.100 1.901 10.422 1.00 88.81 191 ASN A CA 1
ATOM 1463 C C . ASN A 1 191 ? -12.965 2.332 11.366 1.00 88.81 191 ASN A C 1
ATOM 1465 O O . ASN A 1 191 ? -13.175 2.490 12.570 1.00 88.81 191 ASN A O 1
ATOM 1469 N N . ARG A 1 192 ? -11.757 2.537 10.831 1.00 87.25 192 ARG A N 1
ATOM 1470 C CA . ARG A 1 192 ? -10.619 3.092 11.565 1.00 87.25 192 ARG A CA 1
ATOM 1471 C C . ARG A 1 192 ? -10.298 4.484 11.063 1.00 87.25 192 ARG A C 1
ATOM 1473 O O . ARG A 1 192 ? -10.260 4.710 9.861 1.00 87.25 192 ARG A O 1
ATOM 1480 N N . VAL A 1 193 ? -10.001 5.388 11.982 1.00 88.25 193 VAL A N 1
ATOM 1481 C CA . VAL A 1 193 ? -9.404 6.685 11.667 1.00 88.25 193 VAL A CA 1
ATOM 1482 C C . VAL A 1 193 ? -8.136 6.816 12.491 1.00 88.25 193 VAL A C 1
ATOM 1484 O O . VAL A 1 193 ? -8.178 6.700 13.717 1.00 88.25 193 VAL A O 1
ATOM 1487 N N . VAL A 1 194 ? -7.003 6.998 11.817 1.00 87.94 194 VAL A N 1
ATOM 1488 C CA . VAL A 1 194 ? -5.692 7.140 12.456 1.00 87.94 194 VAL A CA 1
ATOM 1489 C C . VAL A 1 194 ? -5.245 8.578 12.334 1.00 87.94 194 VAL A C 1
ATOM 1491 O O . VAL A 1 194 ? -4.989 9.037 11.229 1.00 87.94 194 VAL A O 1
ATOM 1494 N N . TYR A 1 195 ? -5.130 9.272 13.456 1.00 85.38 195 TYR A N 1
ATOM 1495 C CA . TYR A 1 195 ? -4.520 10.590 13.502 1.00 85.38 195 TYR A CA 1
ATOM 1496 C C . TYR A 1 195 ? -3.015 10.465 13.652 1.00 85.38 195 TYR A C 1
ATOM 1498 O O . TYR A 1 195 ? -2.530 9.659 14.451 1.00 85.38 195 TYR A O 1
ATOM 1506 N N . TYR A 1 196 ? -2.292 11.291 12.913 1.00 79.00 196 TYR A N 1
ATOM 1507 C CA . TYR A 1 196 ? -0.847 11.392 12.999 1.00 79.00 196 TYR A CA 1
ATOM 1508 C C . TYR A 1 196 ? -0.463 12.866 12.977 1.00 79.00 196 TYR A C 1
ATOM 1510 O O . TYR A 1 196 ? -0.867 13.594 12.087 1.00 79.00 196 TYR A O 1
ATOM 1518 N N . LYS A 1 197 ? 0.271 13.322 13.985 1.00 67.88 197 LYS A N 1
ATOM 1519 C CA . LYS A 1 197 ? 0.776 14.690 14.069 1.00 67.88 197 LYS A CA 1
ATOM 1520 C C . LYS A 1 197 ? 2.235 14.644 14.475 1.00 67.88 197 LYS A C 1
ATOM 1522 O O . LYS A 1 197 ? 2.547 13.771 15.320 1.00 67.88 197 LYS A O 1
#

Foldseek 3Di:
DQLLVLLLVLQVVQLVVLVVVLVVPPDPVLQAEAEDPPDDPDPVSCVVPVPQFKDAFPTKWWDQDFDFPLCVVLCVLCVPPDQPDQWDKDFLQSLLVSLVSSVDQTTSNHGSVLVSVCSVPQPDPRIATEAEEEADAAAHSPSDDDDPSNSVVSVVPQAHKYKYKYFYQQPVVRVGDRHTGIIIMIGHHRSYMYGDD

pLDDT: mean 88.92, std 11.46, range [52.84, 98.44]

Secondary structure (DSSP, 8-state):
--HHHHHHHHHHHHHHHHHHHHHHHS-TTT-EEE--TT----HHHHHTTTTTSEEETT-EE--SS--STTHHHHHHHTTT--SSSS-EEEEHHHHHHHHHHTT-SEETTEEHHHHHHHHHT-TTTTEEEEEEEEEE-PPTTSS----HHHHHHHHH-TTSEEEEEEEE---GGGTS-SS-EEEEEEEPPTTEEEE--

Radius of gyration: 16.66 Å; chains: 1; bounding box: 40×42×48 Å

Sequence (197 aa):
MPPGLYSNFVQMSESIFQLFETLATAKTGEVQVLTPRGIQPTRSAVVQNLAEDCIVGGANHFPISPGQDNASVLDSKLANYDETVSYHVCDSTLASQLLAFSGEDELGGIPCIQFIEALKNINRDGKVMLIVRRNRAISANTGTLLSPDDRRLGLSLPNDAVLIFYRLTGELAKGWHGHPFWMPNVKLPQNRVVYYK